Protein AF-T0ZV32-F1 (afdb_monomer)

Sequence (213 aa):
QGRLEVRAAPLEADVWLAERVWKKALAVVATSATLRTLGSFSTFMRRSGMDRAEGARAMALTSPFDLGRMAKLDVPRMGCSPKDEERYVAAALAQLDSVVDRAEGTLVLCASRALMEALVERLPVELKAIMRCQGDKPVAALLEDHSAAIEAGKGSLLFGLATMAEGVDLPGALCRHVVVVKLPFASPDDPLSRARQAWMERSGRSVFAEVML

Mean predicted aligned error: 7.32 Å

InterPro domains:
  IPR006555 ATP-dependent helicase, C-terminal [PF13307] (103-211)
  IPR006555 ATP-dependent helicase, C-terminal [SM00491] (113-212)
  IPR027417 P-loop containing nucleoside triphosphate hydrolase [G3DSA:3.40.50.300] (81-213)
  IPR027417 P-loop containing nucleoside triphosphate hydrolase [SSF52540] (18-184)
  IPR045028 Helicase superfamily 1/2, DinG/Rad3-like [PTHR11472] (9-201)

Organism: NCBI:txid410659

Radius of gyration: 21.21 Å; Cα contacts (8 Å, |Δi|>4): 223; chains: 1; bounding box: 53×54×57 Å

pLDDT: mean 88.74, std 9.52, range [49.03, 98.06]

Secondary structure (DSSP, 8-state):
-PPP------S--HHHHIIIIITTSS------TT--BTTBSHHHHHHHTGGGSTT----PPPPSS-HHHH--------SS-TTSHHHHHHHHHHHHHHH--TTSEEEEEESSHHHHHHHHHT--HHHHTTEEEBTTB-HHHHHHHHHHHHHTT--EEEEEEGGGGGS----GGG-SEEEESS--PPPTT-HHHHHHHHHHHHTT--HIIIII-

Foldseek 3Di:
DDDDDDDDDDLACQVVLVVPPQAPDPDDDDDDPPCDDPNDNVLVCRRNVVVVHPPRDDDDDDDPDPCVVQHDDDDDDLVDDVVVLVSLLVSLLVVCVVPDDQQFAEEEAELDPVSLVSNLVPHDPSLVVQEDEPPPDPPVVSLVSLVVQNVVRGYHYYYDYPVSVVPDDQPDRNHPYYHHSDDNADDCPPPSLVVSLVVCVVVVHDSCVNRVD

Structure (mmCIF, N/CA/C/O backbone):
data_AF-T0ZV32-F1
#
_entry.id   AF-T0ZV32-F1
#
loop_
_atom_site.group_PDB
_atom_site.id
_atom_site.type_symbol
_atom_site.label_atom_id
_atom_site.label_alt_id
_atom_site.label_comp_id
_atom_site.label_asym_id
_atom_site.label_entity_id
_atom_site.label_seq_id
_atom_site.pdbx_PDB_ins_code
_atom_site.Cartn_x
_atom_site.Cartn_y
_atom_site.Cartn_z
_atom_site.occupancy
_atom_site.B_iso_or_equiv
_atom_site.auth_seq_id
_atom_site.auth_comp_id
_atom_site.auth_asym_id
_atom_site.auth_atom_id
_atom_site.pdbx_PDB_model_num
ATOM 1 N N . GLN A 1 1 ? 13.468 34.844 13.544 1.00 52.25 1 GLN A N 1
ATOM 2 C CA . GLN A 1 1 ? 12.553 34.544 14.667 1.00 52.25 1 GLN A CA 1
ATOM 3 C C . GLN A 1 1 ? 12.084 33.104 14.510 1.00 52.25 1 GLN A C 1
ATOM 5 O O . GLN A 1 1 ? 11.505 32.791 13.478 1.00 52.25 1 GLN A O 1
ATOM 10 N N . GLY A 1 2 ? 12.414 32.213 15.450 1.00 70.19 2 GLY A N 1
ATOM 11 C CA . GLY A 1 2 ? 11.975 30.813 15.403 1.00 70.19 2 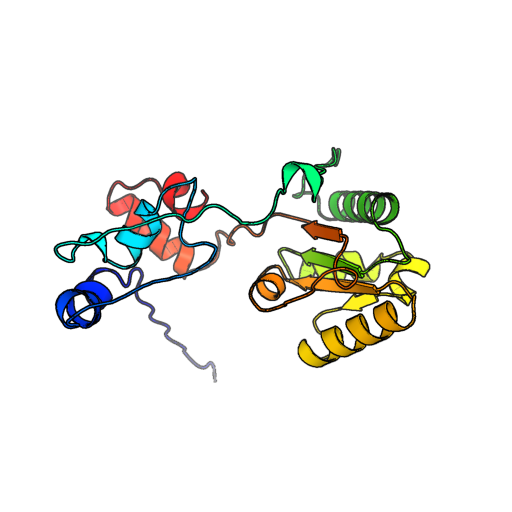GLY A CA 1
ATOM 12 C C . GLY A 1 2 ? 10.519 30.701 15.847 1.00 70.19 2 GLY A C 1
ATOM 13 O O . GLY A 1 2 ? 10.167 31.191 16.917 1.00 70.19 2 GLY A O 1
ATOM 14 N N . ARG A 1 3 ? 9.664 30.108 15.013 1.00 72.50 3 ARG A N 1
ATOM 15 C CA . ARG A 1 3 ? 8.253 29.867 15.332 1.00 72.50 3 ARG A CA 1
ATOM 16 C C . ARG A 1 3 ? 8.164 28.641 16.242 1.00 72.50 3 ARG A C 1
ATOM 18 O O . ARG A 1 3 ? 8.579 27.560 15.841 1.00 72.50 3 ARG A O 1
ATOM 25 N N . LEU A 1 4 ? 7.641 28.816 17.456 1.00 81.69 4 LEU A N 1
ATOM 26 C CA . LEU A 1 4 ? 7.330 27.702 18.350 1.00 81.69 4 LEU A CA 1
ATOM 27 C C . LEU A 1 4 ? 6.020 27.054 17.880 1.00 81.69 4 LEU A C 1
ATOM 29 O O . LEU A 1 4 ? 5.022 27.750 17.692 1.00 81.69 4 LEU A O 1
ATOM 33 N N . GLU A 1 5 ? 6.022 25.740 17.678 1.00 84.00 5 GLU A N 1
ATOM 34 C CA . GLU A 1 5 ? 4.837 24.975 17.287 1.00 84.00 5 GLU A CA 1
ATOM 35 C C . GLU A 1 5 ? 4.556 23.896 18.338 1.00 84.00 5 GLU A C 1
ATOM 37 O O . GLU A 1 5 ? 5.453 23.151 18.730 1.00 84.00 5 GLU A O 1
ATOM 42 N N . VAL A 1 6 ? 3.306 23.819 18.800 1.00 86.94 6 VAL A N 1
ATOM 43 C CA . VAL A 1 6 ? 2.829 22.786 19.728 1.00 86.94 6 VAL A CA 1
ATOM 44 C C . VAL A 1 6 ? 1.804 21.933 18.992 1.00 86.94 6 VAL A C 1
ATOM 46 O O . VAL A 1 6 ? 0.871 22.465 18.391 1.00 86.94 6 VAL A O 1
ATOM 49 N N . ARG A 1 7 ? 1.967 20.609 19.048 1.00 81.88 7 ARG A N 1
ATOM 50 C CA . ARG A 1 7 ? 1.040 19.639 18.453 1.00 81.88 7 ARG A CA 1
ATOM 51 C C . ARG A 1 7 ? 0.464 18.748 19.545 1.00 81.88 7 ARG A C 1
ATOM 53 O O . ARG A 1 7 ? 1.209 18.231 20.372 1.00 81.88 7 ARG A O 1
ATOM 60 N N . ALA A 1 8 ? -0.849 18.556 19.524 1.00 84.06 8 ALA A N 1
ATOM 61 C CA . ALA A 1 8 ? -1.559 17.639 20.407 1.00 84.06 8 ALA A CA 1
ATOM 62 C C . ALA A 1 8 ? -2.445 16.721 19.561 1.00 84.06 8 ALA A C 1
ATOM 64 O O . ALA A 1 8 ? -3.134 17.189 18.656 1.00 84.06 8 ALA A O 1
ATOM 65 N N . ALA A 1 9 ? -2.424 15.423 19.856 1.00 80.62 9 ALA A N 1
ATOM 66 C CA . ALA A 1 9 ? -3.265 14.429 19.201 1.00 80.62 9 ALA A CA 1
ATOM 67 C C . ALA A 1 9 ? -3.737 13.393 20.235 1.00 80.62 9 ALA A C 1
ATOM 69 O O . ALA A 1 9 ? -2.942 12.990 21.089 1.00 80.62 9 ALA A O 1
ATOM 70 N N . PRO A 1 10 ? -5.010 12.961 20.191 1.00 77.81 10 PRO A N 1
ATOM 71 C CA . PRO A 1 10 ? -5.494 11.886 21.049 1.00 77.81 10 PRO A CA 1
ATOM 72 C C . PRO A 1 10 ? -4.812 10.559 20.681 1.00 77.81 10 PRO A C 1
ATOM 74 O O . PRO A 1 10 ? -4.646 10.245 19.503 1.00 77.81 10 PRO A O 1
ATOM 77 N N . LEU A 1 11 ? -4.423 9.768 21.687 1.00 79.44 11 LEU A N 1
ATOM 78 C CA . LEU A 1 11 ? -3.784 8.458 21.471 1.00 79.44 11 LEU A CA 1
ATOM 79 C C . LEU A 1 11 ? -4.790 7.375 21.048 1.00 79.44 11 LEU A C 1
ATOM 81 O O . LEU A 1 11 ? -4.461 6.494 20.251 1.00 79.44 11 LEU A O 1
ATOM 85 N N . GLU A 1 12 ? -6.016 7.464 21.563 1.00 81.25 12 GLU A N 1
ATOM 86 C CA . GLU A 1 12 ? -7.148 6.601 21.227 1.00 81.25 12 GLU A CA 1
ATOM 87 C C . GLU A 1 12 ? -8.418 7.453 21.089 1.00 81.25 12 GLU A C 1
ATOM 89 O O . GLU A 1 12 ? -8.549 8.503 21.723 1.00 81.25 12 GLU A O 1
ATOM 94 N N . ALA A 1 13 ? -9.349 6.997 20.251 1.00 86.19 13 ALA A N 1
ATOM 95 C CA . ALA A 1 13 ? -10.646 7.641 20.025 1.00 86.19 13 ALA A CA 1
ATOM 96 C C . ALA A 1 13 ? -11.824 6.796 20.546 1.00 86.19 13 ALA A C 1
ATOM 98 O O . ALA A 1 13 ? -12.980 7.171 20.362 1.00 86.19 13 ALA A O 1
ATOM 99 N N . ASP A 1 14 ? -11.534 5.669 21.195 1.00 89.50 14 ASP A N 1
ATOM 100 C CA . ASP A 1 14 ? -12.486 4.640 21.608 1.00 89.50 14 ASP A CA 1
ATOM 101 C C . ASP A 1 14 ? -13.610 5.189 22.500 1.00 89.50 14 ASP A C 1
ATOM 103 O O . ASP A 1 14 ? -14.789 5.031 22.187 1.00 89.50 14 ASP A O 1
ATOM 107 N N . VAL A 1 15 ? -13.265 5.897 23.579 1.00 91.06 15 VAL A N 1
ATOM 108 C CA . VAL A 1 15 ? -14.250 6.476 24.507 1.00 91.06 15 VAL A CA 1
ATOM 109 C C . VAL A 1 15 ? -15.097 7.535 23.808 1.00 91.06 15 VAL A C 1
ATOM 111 O O . VAL A 1 15 ? -16.313 7.584 23.982 1.00 91.06 15 VAL A O 1
ATOM 114 N N . TRP A 1 16 ? -14.462 8.382 22.996 1.00 92.62 16 TRP A N 1
ATOM 115 C CA . TRP A 1 16 ? -15.160 9.459 22.305 1.00 92.62 16 TRP A CA 1
ATOM 116 C C . TRP A 1 16 ? -16.174 8.907 21.300 1.00 92.62 16 TRP A C 1
ATOM 118 O O . TRP A 1 16 ? -17.334 9.315 21.316 1.00 92.62 16 TRP A O 1
ATOM 128 N N . LEU A 1 17 ? -15.763 7.944 20.472 1.00 93.88 17 LEU A N 1
ATOM 129 C CA . LEU A 1 17 ? -16.628 7.296 19.488 1.00 93.88 17 LEU A CA 1
ATOM 130 C C . LEU A 1 17 ? -17.764 6.518 20.164 1.00 93.88 17 LEU A C 1
ATOM 132 O O . LEU A 1 17 ? -18.909 6.618 19.725 1.00 93.88 17 LEU A O 1
ATOM 136 N N . ALA A 1 18 ? -17.491 5.828 21.274 1.00 93.88 18 ALA A N 1
ATOM 137 C CA . ALA A 1 18 ? -18.524 5.162 22.063 1.00 93.88 18 ALA A CA 1
ATOM 138 C C . ALA A 1 18 ? -19.611 6.124 22.549 1.00 93.88 18 ALA A C 1
ATOM 140 O O . ALA A 1 18 ? -20.793 5.895 22.293 1.00 93.88 18 ALA A O 1
ATOM 141 N N . GLU A 1 19 ? -19.226 7.220 23.201 1.00 93.88 19 GLU A N 1
ATOM 142 C CA . GLU A 1 19 ? -20.182 8.148 23.816 1.00 93.88 19 GLU A CA 1
ATOM 143 C C . GLU A 1 19 ? -20.888 9.066 22.813 1.00 93.88 19 GLU A C 1
ATOM 145 O O . GLU A 1 19 ? -21.999 9.535 23.074 1.00 93.88 19 GLU A O 1
ATOM 150 N N . ARG A 1 20 ? -20.246 9.370 21.679 1.00 93.38 20 ARG A N 1
ATOM 151 C CA . ARG A 1 20 ? -20.752 10.351 20.706 1.00 93.38 20 ARG A CA 1
ATOM 152 C C . ARG A 1 20 ? -21.393 9.724 19.479 1.00 93.38 20 ARG A C 1
ATOM 154 O O . ARG A 1 20 ? -22.262 10.361 18.894 1.00 93.38 20 ARG A O 1
ATOM 161 N N . VAL A 1 21 ? -20.984 8.515 19.098 1.00 93.62 21 VAL A N 1
ATOM 162 C CA . VAL A 1 21 ? -21.450 7.846 17.878 1.00 93.62 21 VAL A CA 1
ATOM 163 C C . VAL A 1 21 ? -22.240 6.596 18.240 1.00 93.62 21 VAL A C 1
ATOM 165 O O . VAL A 1 21 ? -23.458 6.579 18.063 1.00 93.62 21 VAL A O 1
ATOM 168 N N . TRP A 1 22 ? -21.584 5.576 18.801 1.00 94.00 22 TRP A N 1
ATOM 169 C CA . TRP A 1 22 ? -22.186 4.245 18.935 1.00 94.00 22 TRP A CA 1
ATOM 170 C C . TRP A 1 22 ? -23.393 4.222 19.876 1.00 94.00 22 TRP A C 1
ATOM 172 O O . TRP A 1 22 ? -24.401 3.612 19.544 1.00 94.00 22 TRP A O 1
ATOM 182 N N . LYS A 1 23 ? -23.326 4.918 21.020 1.00 92.19 23 LYS A N 1
ATOM 183 C CA . LYS A 1 23 ? -24.421 4.964 22.010 1.00 92.19 23 LYS A CA 1
ATOM 184 C C . LYS A 1 23 ? -25.522 5.980 21.694 1.00 92.19 23 LYS A C 1
ATOM 186 O O . LYS A 1 23 ? -26.554 5.987 22.359 1.00 92.19 23 LYS A O 1
ATOM 191 N N . LYS A 1 24 ? -25.285 6.901 20.755 1.00 93.25 24 LYS A N 1
ATOM 192 C CA . LYS A 1 24 ? -26.217 8.003 20.441 1.00 93.25 24 LYS A CA 1
ATOM 193 C C . LYS A 1 24 ? -27.053 7.734 19.203 1.00 93.25 24 LYS A C 1
ATOM 195 O O . LYS A 1 24 ? -28.167 8.240 19.108 1.00 93.25 24 LYS A O 1
ATOM 200 N N . ALA A 1 25 ? -26.513 6.980 18.257 1.00 91.00 25 ALA A N 1
ATOM 201 C CA . ALA A 1 25 ? -27.237 6.598 17.064 1.00 91.00 25 ALA A CA 1
ATOM 202 C C . ALA A 1 25 ? -28.256 5.491 17.370 1.00 91.00 25 ALA A C 1
ATOM 204 O O . ALA A 1 25 ? -28.001 4.606 18.180 1.00 91.00 25 ALA A O 1
ATOM 205 N N . LEU A 1 26 ? -29.392 5.521 16.670 1.00 90.88 26 LEU A N 1
ATOM 206 C CA . LEU A 1 26 ? -30.391 4.451 16.731 1.00 90.88 26 LEU A CA 1
ATOM 207 C C . LEU A 1 26 ? -29.829 3.121 16.195 1.00 90.88 26 LEU A C 1
ATOM 209 O O . LEU A 1 26 ? -30.100 2.061 16.748 1.00 90.88 26 LEU A O 1
ATOM 213 N N . ALA A 1 27 ? -29.055 3.188 15.110 1.00 91.31 27 ALA A N 1
ATOM 214 C CA . ALA A 1 27 ? -28.335 2.066 14.521 1.00 91.31 27 ALA A CA 1
ATOM 215 C C . ALA A 1 27 ? -27.133 2.5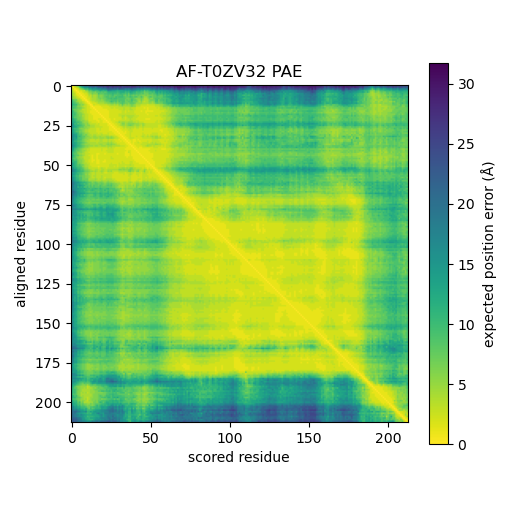89 13.721 1.00 91.31 27 ALA A C 1
ATOM 217 O O . ALA A 1 27 ? -27.228 3.641 13.084 1.00 91.31 27 ALA A O 1
ATOM 218 N N . VAL A 1 28 ? -26.018 1.851 13.726 1.00 92.81 28 VAL A N 1
ATOM 219 C CA . VAL A 1 28 ? -24.829 2.172 12.921 1.00 92.81 28 VAL A CA 1
ATOM 220 C C . VAL A 1 28 ? -24.298 0.918 12.247 1.00 92.81 28 VAL A C 1
ATOM 222 O O . VAL A 1 28 ? -24.187 -0.133 12.874 1.00 92.81 28 VAL A O 1
ATOM 225 N N . VAL A 1 29 ? -23.931 1.046 10.973 1.00 93.38 29 VAL A N 1
ATOM 226 C CA . VAL A 1 29 ? -23.237 0.004 10.214 1.00 93.38 29 VAL A CA 1
ATOM 227 C C . VAL A 1 29 ? -21.860 0.533 9.833 1.00 93.38 29 VAL A C 1
ATOM 229 O O . VAL A 1 29 ? -21.752 1.507 9.092 1.00 93.38 29 VAL A O 1
ATOM 232 N N . ALA A 1 30 ? -20.809 -0.111 10.338 1.00 93.31 30 ALA A N 1
ATOM 233 C CA . ALA A 1 30 ? -19.441 0.115 9.889 1.00 93.31 30 ALA A CA 1
ATOM 234 C C . ALA A 1 30 ? -19.054 -0.996 8.909 1.00 93.31 30 ALA A C 1
ATOM 236 O O . ALA A 1 30 ? -19.104 -2.175 9.256 1.00 93.31 30 ALA A O 1
ATOM 237 N N . THR A 1 31 ? -18.674 -0.623 7.689 1.00 93.88 31 THR A N 1
ATOM 238 C CA . THR A 1 31 ? -18.279 -1.566 6.638 1.00 93.88 31 THR A CA 1
ATOM 239 C C . THR A 1 31 ? -16.965 -1.129 6.002 1.00 93.88 31 THR A C 1
ATOM 241 O O . THR A 1 31 ? -16.727 0.060 5.804 1.00 93.88 31 THR A O 1
ATOM 244 N N . SER A 1 32 ? -16.086 -2.090 5.734 1.00 92.44 32 SER A N 1
ATOM 245 C CA . SER A 1 32 ? -14.847 -1.913 4.976 1.00 92.44 32 SER A CA 1
ATOM 246 C C . SER A 1 32 ? -14.304 -3.289 4.581 1.00 92.44 32 SER A C 1
ATOM 248 O O . SER A 1 32 ? -14.597 -4.295 5.235 1.00 92.44 32 SER A O 1
ATOM 250 N N . ALA A 1 33 ? -13.502 -3.331 3.517 1.00 86.88 33 ALA A N 1
ATOM 251 C CA . ALA A 1 33 ? -12.839 -4.544 3.047 1.00 86.88 33 ALA A CA 1
ATOM 252 C C . ALA A 1 33 ? -11.784 -5.087 4.037 1.00 86.88 33 ALA A C 1
ATOM 254 O O . ALA A 1 33 ? -11.450 -6.269 3.981 1.00 86.88 33 ALA A O 1
ATOM 255 N N . THR A 1 34 ? -11.268 -4.258 4.957 1.00 85.75 34 THR A N 1
ATOM 256 C CA . THR A 1 34 ? -10.071 -4.563 5.771 1.00 85.75 34 THR A CA 1
ATOM 257 C C . THR A 1 34 ? -10.239 -4.284 7.273 1.00 85.75 34 THR A C 1
ATOM 259 O O . THR A 1 34 ? -9.280 -3.974 7.972 1.00 85.75 34 THR A O 1
ATOM 262 N N . LEU A 1 35 ? -11.449 -4.437 7.827 1.00 91.25 35 LEU A N 1
ATOM 263 C CA . LEU A 1 35 ? -11.695 -4.223 9.270 1.00 91.25 35 LEU A CA 1
ATOM 264 C C . LEU A 1 35 ? -11.048 -5.267 10.200 1.00 91.25 35 LEU A C 1
ATOM 266 O O . LEU A 1 35 ? -10.979 -5.051 11.411 1.00 91.25 35 LEU A O 1
ATOM 270 N N . ARG A 1 36 ? -10.631 -6.422 9.669 1.00 91.56 36 ARG A N 1
ATOM 271 C CA . ARG A 1 36 ? -10.049 -7.514 10.459 1.00 91.56 36 ARG A CA 1
ATOM 272 C C . ARG A 1 36 ? -8.532 -7.394 10.505 1.00 91.56 36 ARG A C 1
ATOM 274 O O . ARG A 1 36 ? -7.891 -7.275 9.468 1.00 91.56 36 ARG A O 1
ATOM 281 N N . THR A 1 37 ? -7.970 -7.578 11.691 1.00 86.88 37 THR A N 1
ATOM 282 C CA . THR A 1 37 ? -6.532 -7.785 11.902 1.00 86.88 37 THR A CA 1
ATOM 283 C C . THR A 1 37 ? -6.329 -9.232 12.326 1.00 86.88 37 THR A C 1
ATOM 285 O O . THR A 1 37 ? -7.034 -9.706 13.219 1.00 86.88 37 THR A O 1
ATOM 288 N N . LEU A 1 38 ? -5.433 -9.964 11.656 1.00 85.88 38 LEU A N 1
ATOM 289 C CA . LEU A 1 38 ? -5.174 -11.389 11.926 1.00 85.88 38 LEU A CA 1
ATOM 290 C C . LEU A 1 38 ? -6.454 -12.243 12.040 1.00 85.88 38 LEU A C 1
ATOM 292 O O . LEU A 1 38 ? -6.595 -13.105 12.904 1.00 85.88 38 LEU A O 1
ATOM 296 N N . GLY A 1 39 ? -7.436 -11.970 11.179 1.00 86.88 39 GLY A N 1
ATOM 297 C CA . GLY A 1 39 ? -8.698 -12.705 11.153 1.00 86.88 39 GLY A CA 1
ATOM 298 C C . GLY A 1 39 ? -9.711 -12.324 12.243 1.00 86.88 39 GLY A C 1
ATOM 299 O O . GLY A 1 39 ? -10.795 -12.906 12.265 1.00 86.88 39 GLY A O 1
ATOM 300 N N . SER A 1 40 ? -9.447 -11.319 13.076 1.00 91.88 40 SER A N 1
ATOM 301 C CA . SER A 1 40 ? -10.351 -10.879 14.145 1.00 91.88 40 SER A CA 1
ATOM 302 C C . SER A 1 40 ? -10.77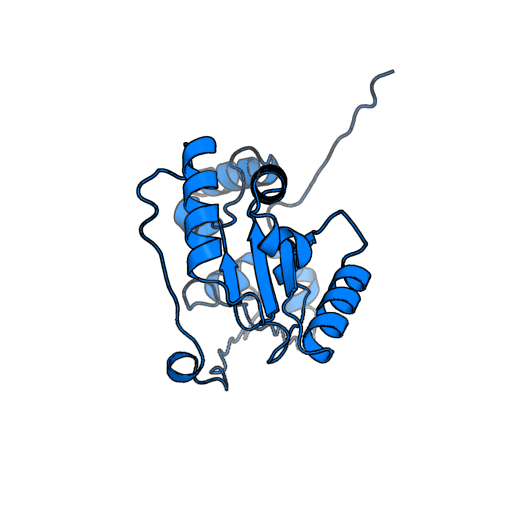9 -9.417 13.995 1.00 91.88 40 SER A C 1
ATOM 304 O O . SER A 1 40 ? -10.007 -8.574 13.547 1.00 91.88 40 SER A O 1
ATOM 306 N N . PHE A 1 41 ? -12.006 -9.097 14.420 1.00 93.56 41 PHE A N 1
ATOM 307 C CA . PHE A 1 41 ? -12.493 -7.714 14.545 1.00 93.56 41 PHE A CA 1
ATOM 308 C C . PHE A 1 41 ? -12.082 -7.047 15.868 1.00 93.56 41 PHE A C 1
ATOM 310 O O . PHE A 1 41 ? -12.348 -5.861 16.055 1.00 93.56 41 PHE A O 1
ATOM 317 N N . SER A 1 42 ? -11.442 -7.776 16.792 1.00 91.06 42 SER A N 1
ATOM 318 C CA . SER A 1 42 ? -11.153 -7.298 18.153 1.00 91.06 42 SER A CA 1
ATOM 319 C C . SER A 1 42 ? -10.355 -5.993 18.179 1.00 91.06 42 SER A C 1
ATOM 321 O O . SER A 1 42 ? -10.658 -5.105 18.972 1.00 91.06 42 SER A O 1
ATOM 323 N N . THR A 1 43 ? -9.363 -5.842 17.297 1.00 88.88 43 THR A N 1
ATOM 324 C CA . THR A 1 43 ? -8.566 -4.612 17.196 1.00 88.88 43 THR A CA 1
ATOM 325 C C . THR A 1 43 ? -9.414 -3.421 16.766 1.00 88.88 43 THR A C 1
ATOM 327 O O . THR A 1 43 ? -9.364 -2.381 17.422 1.00 88.88 43 THR A O 1
ATOM 330 N N . PHE A 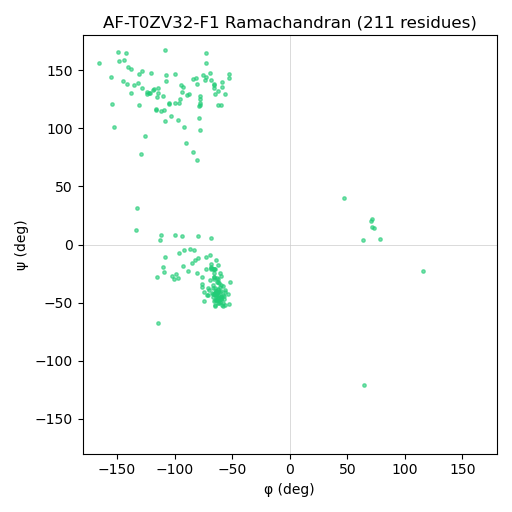1 44 ? -10.229 -3.570 15.720 1.00 91.94 44 PHE A N 1
ATOM 331 C CA . PHE A 1 44 ? -11.127 -2.508 15.273 1.00 91.94 44 PHE A CA 1
ATOM 332 C C . PHE A 1 44 ? -12.165 -2.161 16.343 1.00 91.94 44 PHE A C 1
ATOM 334 O O . PHE A 1 44 ? -12.329 -0.987 16.669 1.00 91.94 44 PHE A O 1
ATOM 341 N N . MET A 1 45 ? -12.831 -3.160 16.931 1.00 92.81 45 MET A N 1
ATOM 342 C CA . MET A 1 45 ? -13.856 -2.928 17.952 1.00 92.81 45 MET A CA 1
ATOM 343 C C . MET A 1 45 ? -13.295 -2.184 19.163 1.00 92.81 45 MET A C 1
ATOM 345 O O . MET A 1 45 ? -13.869 -1.176 19.560 1.00 92.81 45 MET A O 1
ATOM 349 N N . ARG A 1 46 ? -12.133 -2.613 19.672 1.00 90.88 46 ARG A N 1
ATOM 350 C CA . ARG A 1 46 ? -11.456 -1.974 20.807 1.00 90.88 46 ARG A CA 1
ATOM 351 C C . ARG A 1 46 ? -11.046 -0.539 20.493 1.00 90.88 46 ARG A C 1
ATOM 353 O O . ARG A 1 46 ? -11.330 0.368 21.264 1.00 90.88 46 ARG A O 1
ATOM 360 N N . ARG A 1 47 ? -10.372 -0.316 19.358 1.00 88.38 47 ARG A N 1
ATOM 361 C CA . ARG A 1 47 ? -9.852 1.013 18.978 1.00 88.38 47 ARG A CA 1
ATOM 362 C C . ARG A 1 47 ? -10.956 2.002 18.618 1.00 88.38 47 ARG A C 1
ATOM 364 O O . ARG A 1 47 ? -10.786 3.202 18.810 1.00 88.38 47 ARG A O 1
ATOM 371 N N . SER A 1 48 ? -12.070 1.504 18.090 1.00 92.19 48 SER A N 1
ATOM 372 C CA . SER A 1 48 ? -13.251 2.318 17.810 1.00 92.19 48 SER A CA 1
ATOM 373 C C . SER A 1 48 ? -14.157 2.482 19.028 1.00 92.19 48 SER A C 1
ATOM 375 O O . SER A 1 48 ? -15.006 3.361 19.008 1.00 92.19 48 SER A O 1
ATOM 377 N N . GLY A 1 49 ? -14.006 1.674 20.082 1.00 93.06 49 GLY A N 1
ATOM 378 C CA . GLY A 1 49 ? -14.919 1.644 21.228 1.00 93.06 49 GLY A CA 1
ATOM 379 C C . GLY A 1 49 ? -16.281 1.019 20.918 1.00 93.06 49 GLY A C 1
ATOM 380 O O . GLY A 1 49 ? -17.228 1.205 21.680 1.00 93.06 49 GLY A O 1
ATOM 381 N N . MET A 1 50 ? -16.409 0.306 19.797 1.00 93.06 50 MET A N 1
ATOM 382 C CA . MET A 1 50 ? -17.642 -0.385 19.411 1.00 93.06 50 MET A CA 1
ATOM 383 C C . MET A 1 50 ? -17.983 -1.527 20.376 1.00 93.06 50 MET A C 1
ATOM 385 O O . MET A 1 50 ? -19.155 -1.801 20.606 1.00 93.06 50 MET A O 1
ATOM 389 N N . ASP A 1 51 ? -16.976 -2.144 20.996 1.00 92.50 51 ASP A N 1
ATOM 390 C CA . ASP A 1 51 ? -17.141 -3.144 22.060 1.00 92.50 51 ASP A CA 1
ATOM 391 C C . ASP A 1 51 ? -17.789 -2.586 23.343 1.00 92.50 51 ASP A C 1
ATOM 393 O O . ASP A 1 51 ? -18.234 -3.352 24.194 1.00 92.50 51 ASP A O 1
ATOM 397 N N . ARG A 1 52 ? -17.886 -1.257 23.474 1.00 91.44 52 ARG A N 1
ATOM 398 C CA . ARG A 1 52 ? -18.563 -0.562 24.583 1.00 91.44 52 ARG A CA 1
ATOM 399 C C . ARG A 1 52 ? -20.034 -0.252 24.294 1.00 91.44 52 ARG A C 1
ATOM 401 O O . ARG A 1 52 ? -20.704 0.324 25.155 1.00 91.44 52 ARG A O 1
ATOM 408 N N . ALA A 1 53 ? -20.514 -0.543 23.086 1.00 89.31 53 ALA A N 1
ATOM 409 C CA . ALA A 1 53 ? -21.903 -0.352 22.692 1.00 89.31 53 ALA A CA 1
ATOM 410 C C . ALA A 1 53 ? -22.695 -1.650 22.880 1.00 89.31 53 ALA A C 1
ATOM 412 O O . ALA A 1 53 ? -22.232 -2.738 22.532 1.00 89.31 53 ALA A O 1
ATOM 413 N N . GLU A 1 54 ? -23.906 -1.542 23.421 1.00 88.56 54 GLU A N 1
ATOM 414 C CA . GLU A 1 54 ? -24.771 -2.705 23.607 1.00 88.56 54 GLU A CA 1
ATOM 415 C C . GLU A 1 54 ? -25.190 -3.299 22.258 1.00 88.56 54 GLU A C 1
ATOM 417 O O . GLU A 1 54 ? -25.529 -2.587 21.315 1.00 88.56 54 GLU A O 1
ATOM 422 N N . GLY A 1 55 ? -25.166 -4.630 22.164 1.00 88.50 55 GLY A N 1
ATOM 423 C CA . GLY A 1 55 ? -25.614 -5.342 20.968 1.00 88.50 55 GLY A CA 1
ATOM 424 C C . GLY A 1 55 ? -24.668 -5.260 19.765 1.00 88.50 55 GLY A C 1
ATOM 425 O O . GLY A 1 55 ? -25.087 -5.626 1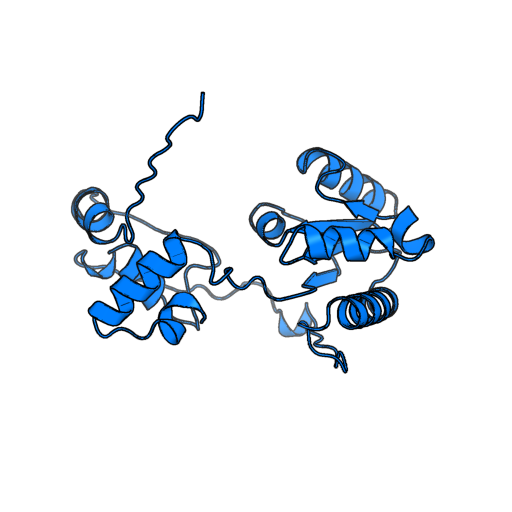8.666 1.00 88.50 55 GLY A O 1
ATOM 426 N N . ALA A 1 56 ? -23.414 -4.827 19.945 1.00 91.75 56 ALA A N 1
ATOM 427 C CA . ALA A 1 56 ? -22.415 -4.820 18.880 1.00 91.75 56 ALA A CA 1
ATOM 428 C C . ALA A 1 56 ? -22.226 -6.222 18.270 1.00 91.75 56 ALA A C 1
ATOM 430 O O . ALA A 1 56 ? -22.019 -7.216 18.969 1.00 91.75 56 ALA A O 1
ATOM 431 N N . ARG A 1 57 ? -22.291 -6.302 16.938 1.00 92.31 57 ARG A N 1
ATOM 432 C CA . ARG A 1 57 ? -22.086 -7.530 16.160 1.00 92.31 57 ARG A CA 1
ATOM 433 C C . ARG A 1 57 ? -21.100 -7.245 15.040 1.00 92.31 57 ARG A C 1
ATOM 435 O O . ARG A 1 57 ? -21.113 -6.159 14.469 1.00 92.31 57 ARG A O 1
ATOM 442 N N . ALA A 1 58 ? -20.291 -8.237 14.691 1.00 94.00 58 ALA A N 1
ATOM 443 C CA . ALA A 1 58 ? -19.482 -8.197 13.482 1.00 94.00 58 ALA A CA 1
ATOM 444 C C . ALA A 1 58 ? -19.693 -9.450 12.650 1.00 94.00 58 ALA A C 1
ATOM 446 O O . ALA A 1 58 ? -19.936 -10.539 13.167 1.00 94.00 58 ALA A O 1
ATOM 447 N N . MET A 1 59 ? -19.565 -9.265 11.344 1.00 94.44 59 MET A N 1
ATOM 448 C CA . MET A 1 59 ? -19.692 -10.313 10.354 1.00 94.44 59 MET A CA 1
ATOM 449 C C . MET A 1 59 ? -18.591 -10.121 9.321 1.00 94.44 59 MET A C 1
ATOM 451 O O . MET A 1 59 ? -18.398 -9.022 8.807 1.00 94.44 59 MET A O 1
ATOM 455 N N . ALA A 1 60 ? -17.867 -11.197 9.027 1.00 93.81 60 ALA A N 1
ATOM 456 C CA . ALA A 1 60 ? -16.949 -11.245 7.902 1.00 93.81 60 ALA A CA 1
ATOM 457 C C . ALA A 1 60 ? -17.673 -11.896 6.725 1.00 93.81 60 ALA A C 1
ATOM 459 O O . ALA A 1 60 ? -18.126 -13.033 6.842 1.00 93.81 60 ALA A O 1
ATOM 460 N N . LEU A 1 61 ? -17.765 -11.188 5.605 1.00 91.44 61 LEU A N 1
ATOM 461 C CA . LEU A 1 61 ? -18.208 -11.782 4.351 1.00 91.44 61 LEU A CA 1
ATOM 462 C C . LEU A 1 61 ? -17.014 -12.451 3.666 1.00 91.44 61 LEU A C 1
ATOM 464 O O . LEU A 1 61 ? -15.888 -11.954 3.733 1.00 91.44 61 LEU A O 1
ATOM 468 N N . THR A 1 62 ? -17.250 -13.595 3.030 1.00 88.00 62 THR A N 1
ATOM 469 C CA . THR A 1 62 ? -16.246 -14.246 2.186 1.00 88.00 62 THR A CA 1
ATOM 470 C C . THR A 1 62 ? -15.991 -13.415 0.937 1.00 88.00 62 THR A C 1
ATOM 472 O O . THR A 1 62 ? -16.923 -12.859 0.355 1.00 88.00 62 THR A O 1
ATOM 475 N N . SER A 1 63 ? -14.727 -13.355 0.513 1.00 86.81 63 SER A N 1
ATOM 476 C CA . SER A 1 63 ? -14.369 -12.755 -0.772 1.00 86.81 63 SER A CA 1
ATOM 477 C C . SER A 1 63 ? -15.101 -13.487 -1.905 1.00 86.81 63 SER A C 1
ATOM 479 O O . SER A 1 63 ? -15.106 -14.720 -1.902 1.00 86.81 63 SER A O 1
ATOM 481 N N . PRO A 1 64 ? -15.685 -12.771 -2.882 1.00 87.81 64 PRO A N 1
ATOM 482 C CA . PRO A 1 64 ? -16.238 -13.397 -4.080 1.00 87.81 64 PRO A CA 1
ATOM 483 C C . PRO A 1 64 ? -15.141 -13.903 -5.036 1.00 87.81 64 PRO A C 1
ATOM 485 O O . PRO A 1 64 ? -15.446 -14.619 -5.986 1.00 87.81 64 PRO A O 1
ATOM 488 N N . PHE A 1 65 ? -13.875 -13.531 -4.806 1.00 87.38 65 PHE A N 1
ATOM 489 C CA . PHE A 1 65 ? -12.738 -13.891 -5.653 1.00 87.38 65 PHE A CA 1
ATOM 490 C C . PHE A 1 65 ? -12.031 -15.155 -5.162 1.00 87.38 65 PHE A C 1
ATOM 492 O O . PHE A 1 65 ? -11.642 -15.247 -3.994 1.00 87.38 65 PHE A O 1
ATOM 499 N N . ASP A 1 66 ? -11.780 -16.085 -6.082 1.00 88.94 66 ASP A N 1
ATOM 500 C CA . ASP A 1 66 ? -10.959 -17.271 -5.842 1.00 88.94 66 ASP A CA 1
ATOM 501 C C . ASP A 1 66 ? -9.474 -16.931 -6.020 1.00 88.94 66 ASP A C 1
ATOM 503 O O . ASP A 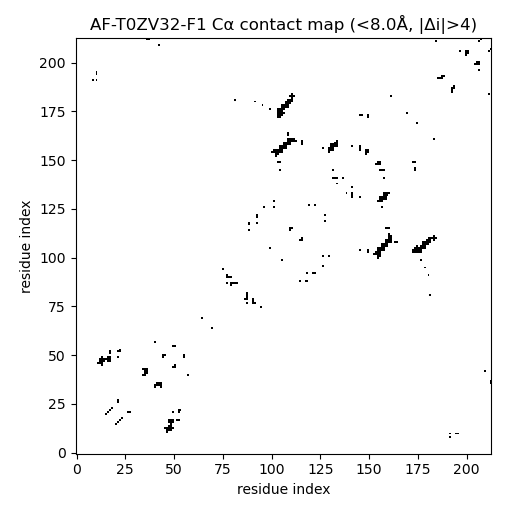1 66 ? -8.865 -17.187 -7.061 1.00 88.94 66 ASP A O 1
ATOM 507 N N . LEU A 1 67 ? -8.881 -16.322 -4.991 1.00 87.81 67 LEU A N 1
ATOM 508 C CA . LEU A 1 67 ? -7.477 -15.901 -5.020 1.00 87.81 67 LEU A CA 1
ATOM 509 C C . LEU A 1 67 ? -6.505 -17.068 -5.245 1.00 87.81 67 LEU A C 1
ATOM 511 O O . LEU A 1 67 ? -5.443 -16.847 -5.815 1.00 87.81 67 LEU A O 1
ATOM 515 N N . GLY A 1 68 ? -6.871 -18.297 -4.861 1.00 89.12 68 GLY A N 1
ATOM 516 C CA . GLY A 1 68 ? -6.040 -19.481 -5.092 1.00 89.12 68 GLY A CA 1
ATOM 517 C C . GLY A 1 68 ? -5.884 -19.819 -6.576 1.00 89.12 68 GLY A C 1
ATOM 518 O O . GLY A 1 68 ? -4.859 -20.363 -6.979 1.00 89.12 68 GLY A O 1
ATOM 519 N N . ARG A 1 69 ? -6.878 -19.463 -7.399 1.00 90.75 69 ARG A N 1
ATOM 520 C CA . ARG A 1 69 ? -6.822 -19.590 -8.863 1.00 90.75 69 ARG A CA 1
ATOM 521 C C . ARG A 1 69 ? -6.426 -18.294 -9.565 1.00 90.75 69 ARG A C 1
ATOM 523 O O . ARG A 1 69 ? -5.886 -18.353 -10.665 1.00 90.75 69 ARG A O 1
ATOM 530 N N . MET A 1 70 ? -6.742 -17.143 -8.972 1.00 89.62 70 MET A N 1
ATOM 531 C CA . MET A 1 70 ? -6.604 -15.829 -9.609 1.00 89.62 70 MET A CA 1
ATOM 532 C C . MET A 1 70 ? -5.263 -15.142 -9.339 1.00 89.62 70 MET A C 1
ATOM 534 O O . MET A 1 70 ? -4.916 -14.223 -10.075 1.00 89.62 70 MET A O 1
ATOM 538 N N . ALA A 1 71 ? -4.518 -15.547 -8.306 1.00 92.81 71 ALA A N 1
ATOM 539 C CA . ALA A 1 71 ? -3.288 -14.874 -7.906 1.00 92.81 71 ALA A CA 1
ATOM 540 C C . ALA A 1 71 ? -2.187 -15.853 -7.479 1.00 92.81 71 ALA A C 1
ATOM 542 O O . ALA A 1 71 ? -2.440 -16.942 -6.965 1.00 92.81 71 ALA A O 1
ATOM 543 N N . LYS A 1 72 ? -0.937 -15.416 -7.645 1.00 93.25 72 LYS A N 1
ATOM 544 C CA . LYS A 1 72 ? 0.256 -16.076 -7.113 1.00 93.25 72 LYS A CA 1
ATOM 545 C C . LYS A 1 72 ? 1.002 -15.083 -6.231 1.00 93.25 72 LYS A C 1
ATOM 547 O O . LYS A 1 72 ? 1.269 -13.964 -6.656 1.00 93.25 72 LYS A O 1
ATOM 552 N N . LEU A 1 73 ? 1.358 -15.509 -5.022 1.00 94.81 73 LEU A N 1
ATOM 553 C CA . LEU A 1 73 ? 2.277 -14.777 -4.156 1.00 94.81 73 LEU A CA 1
ATOM 554 C C . LEU A 1 73 ? 3.682 -15.345 -4.344 1.00 94.81 73 LEU A C 1
ATOM 556 O O . LEU A 1 73 ? 3.886 -16.547 -4.173 1.00 94.81 73 LEU A O 1
ATOM 560 N N . ASP A 1 74 ? 4.633 -14.477 -4.671 1.00 93.19 74 ASP A N 1
ATOM 561 C CA . ASP A 1 74 ? 6.049 -14.816 -4.712 1.00 93.19 74 ASP A CA 1
ATOM 562 C C . ASP A 1 74 ? 6.820 -13.976 -3.691 1.00 93.19 74 ASP A C 1
ATOM 564 O O . ASP A 1 74 ? 6.603 -12.771 -3.568 1.00 93.19 74 ASP A O 1
ATOM 568 N N . VAL A 1 75 ? 7.693 -14.632 -2.925 1.00 94.31 75 VAL A N 1
ATOM 569 C CA . VAL A 1 75 ? 8.530 -13.991 -1.903 1.00 94.31 75 VAL A CA 1
ATOM 570 C C . VAL A 1 75 ? 9.980 -14.367 -2.198 1.00 94.31 75 VAL A C 1
ATOM 572 O O . VAL A 1 75 ? 10.441 -15.431 -1.765 1.00 94.31 75 VAL A O 1
ATOM 575 N N . PRO A 1 76 ? 10.709 -13.527 -2.952 1.00 91.50 76 PRO A N 1
ATOM 576 C CA . PRO A 1 76 ? 12.041 -13.874 -3.410 1.00 91.50 76 PRO A CA 1
ATOM 577 C C . PRO A 1 76 ? 13.045 -13.917 -2.257 1.00 91.50 76 PRO A C 1
ATOM 579 O O . PRO A 1 76 ? 12.988 -13.150 -1.289 1.00 91.50 76 PRO A O 1
ATOM 582 N N . ARG A 1 77 ? 14.032 -14.810 -2.375 1.00 91.06 77 ARG A N 1
ATOM 583 C CA . ARG A 1 77 ? 15.168 -14.854 -1.448 1.00 91.06 77 ARG A CA 1
ATOM 584 C C . ARG A 1 77 ? 16.150 -13.742 -1.806 1.00 91.06 77 ARG A C 1
ATOM 586 O O . ARG A 1 77 ? 16.991 -13.914 -2.677 1.00 91.06 77 ARG A O 1
ATOM 593 N N . MET A 1 78 ? 16.068 -12.626 -1.086 1.00 91.12 78 MET A N 1
ATOM 594 C CA . MET A 1 78 ? 16.856 -11.419 -1.381 1.00 91.12 78 MET A CA 1
ATOM 595 C C . MET A 1 78 ? 18.366 -11.556 -1.135 1.00 91.12 78 MET A C 1
ATOM 597 O O . MET A 1 78 ? 19.135 -10.735 -1.624 1.00 91.12 78 MET A O 1
ATOM 601 N N . GLY A 1 79 ? 18.808 -12.537 -0.337 1.00 89.06 79 GLY A N 1
ATOM 602 C CA . GLY A 1 79 ? 20.235 -12.770 -0.052 1.00 89.06 79 GLY A CA 1
ATOM 603 C C . GLY A 1 79 ? 20.950 -11.636 0.702 1.00 89.06 79 GLY A C 1
ATOM 604 O O . GLY A 1 79 ? 22.153 -11.713 0.931 1.00 89.06 79 GLY A O 1
ATOM 605 N N . CYS A 1 80 ? 20.227 -10.593 1.107 1.00 91.12 80 CYS A N 1
ATOM 606 C CA . CYS A 1 80 ? 20.741 -9.431 1.817 1.00 91.12 80 CYS A CA 1
ATOM 607 C C . CYS A 1 80 ? 19.718 -8.927 2.841 1.00 91.12 80 CYS A C 1
ATOM 609 O O . CYS A 1 80 ? 18.520 -9.213 2.761 1.00 91.12 80 CYS A O 1
ATOM 611 N N . SER A 1 81 ? 20.207 -8.183 3.831 1.00 88.00 81 SER A N 1
ATOM 612 C CA . SER A 1 81 ? 19.348 -7.526 4.812 1.00 88.00 81 SER A CA 1
ATOM 613 C C . SER A 1 81 ? 18.787 -6.230 4.226 1.00 88.00 81 SER A C 1
ATOM 615 O O . SER A 1 81 ? 19.565 -5.446 3.687 1.00 88.00 81 SER A O 1
ATOM 617 N N . PRO A 1 82 ? 17.499 -5.905 4.436 1.00 83.62 82 PRO A N 1
ATOM 618 C CA . PRO A 1 82 ? 16.925 -4.612 4.051 1.00 83.62 82 PRO A CA 1
ATOM 619 C C . PRO A 1 82 ? 17.457 -3.422 4.877 1.00 83.62 82 PRO A C 1
ATOM 621 O O . PRO A 1 82 ? 16.915 -2.319 4.765 1.00 83.62 82 PRO A O 1
ATOM 624 N N . LYS A 1 83 ? 18.441 -3.655 5.762 1.00 84.88 83 LYS A N 1
ATOM 625 C CA . LYS A 1 83 ? 19.232 -2.631 6.465 1.00 84.88 83 LYS A CA 1
ATOM 626 C C . LYS A 1 83 ? 20.474 -2.192 5.679 1.00 84.88 83 LYS A C 1
ATOM 628 O O . LYS A 1 83 ? 20.993 -1.120 5.951 1.00 84.88 83 LYS A O 1
ATOM 633 N N . ASP A 1 84 ? 20.961 -3.023 4.760 1.00 90.94 84 ASP A N 1
ATOM 634 C CA . ASP A 1 84 ? 22.040 -2.672 3.835 1.00 90.94 84 ASP A CA 1
ATOM 635 C C . ASP A 1 84 ? 21.392 -2.087 2.578 1.00 90.94 84 ASP A C 1
ATOM 637 O O . ASP A 1 84 ? 21.020 -2.819 1.663 1.00 90.94 84 ASP A O 1
ATOM 641 N N . GLU A 1 85 ? 21.140 -0.777 2.591 1.00 87.88 85 GLU A N 1
ATOM 642 C CA . GLU A 1 85 ? 20.333 -0.116 1.560 1.00 87.88 85 GLU A CA 1
ATOM 643 C C . GLU A 1 85 ? 20.923 -0.273 0.158 1.00 87.88 85 GLU A C 1
ATOM 645 O O . GLU A 1 85 ? 20.185 -0.507 -0.798 1.00 87.88 85 GLU A O 1
ATOM 650 N N . GLU A 1 86 ? 22.246 -0.188 0.026 1.00 91.00 86 GLU A N 1
ATOM 651 C CA . GLU A 1 86 ? 22.911 -0.272 -1.269 1.00 91.00 86 GLU A CA 1
ATOM 652 C C . GLU A 1 86 ? 22.728 -1.658 -1.895 1.00 91.00 86 GLU A C 1
ATOM 654 O O . GLU A 1 86 ? 22.225 -1.766 -3.020 1.00 91.00 86 GLU A O 1
ATOM 659 N N . ARG A 1 87 ? 23.057 -2.722 -1.145 1.00 94.06 87 ARG A N 1
ATOM 660 C CA . ARG A 1 87 ? 22.890 -4.103 -1.621 1.00 94.06 87 ARG A CA 1
ATOM 661 C C . ARG A 1 87 ? 21.426 -4.470 -1.799 1.00 94.06 87 ARG A C 1
ATOM 663 O O . ARG A 1 87 ? 21.086 -5.176 -2.746 1.00 94.06 87 ARG A O 1
ATOM 670 N N . TYR A 1 88 ? 20.562 -3.989 -0.911 1.00 94.94 88 TYR A N 1
ATOM 671 C CA . TYR A 1 88 ? 19.138 -4.271 -0.972 1.00 94.94 88 TYR A CA 1
ATOM 672 C C . TYR A 1 88 ? 18.478 -3.646 -2.196 1.00 94.94 88 TYR A C 1
ATOM 674 O O . TYR A 1 88 ? 17.703 -4.325 -2.864 1.00 94.94 88 TYR A O 1
ATOM 682 N N . VAL A 1 89 ? 18.808 -2.397 -2.541 1.00 95.56 89 VAL A N 1
ATOM 683 C CA . VAL A 1 89 ? 18.275 -1.770 -3.757 1.00 95.56 89 VAL A CA 1
ATOM 684 C C . VAL A 1 89 ? 18.752 -2.507 -5.006 1.00 95.56 89 VAL A C 1
ATOM 686 O O . VAL A 1 89 ? 17.937 -2.790 -5.880 1.00 95.56 89 VAL A O 1
ATOM 689 N N . ALA A 1 90 ? 20.030 -2.888 -5.078 1.00 94.88 90 ALA A N 1
ATOM 690 C CA . ALA A 1 90 ? 20.539 -3.672 -6.204 1.00 94.88 90 ALA A CA 1
ATOM 691 C C . ALA A 1 90 ? 19.809 -5.022 -6.342 1.00 94.88 90 ALA A C 1
ATOM 693 O O . ALA A 1 90 ? 19.369 -5.384 -7.433 1.00 94.88 90 ALA A O 1
ATOM 694 N N . ALA A 1 91 ? 19.614 -5.737 -5.229 1.00 95.81 91 ALA A N 1
ATOM 695 C CA . ALA A 1 91 ? 18.868 -6.991 -5.217 1.00 95.81 91 ALA A CA 1
ATOM 696 C C . ALA A 1 91 ? 17.394 -6.787 -5.607 1.00 95.81 91 ALA A C 1
ATOM 698 O O . ALA A 1 91 ? 16.853 -7.574 -6.379 1.00 95.81 91 ALA A O 1
ATOM 699 N N . ALA A 1 92 ? 16.745 -5.733 -5.106 1.00 95.56 92 ALA A N 1
ATOM 700 C CA . ALA A 1 92 ? 15.352 -5.422 -5.413 1.00 95.56 92 ALA A CA 1
ATOM 701 C C . ALA A 1 92 ? 15.149 -5.090 -6.897 1.00 95.56 92 ALA A C 1
ATOM 703 O O . ALA A 1 92 ? 14.174 -5.550 -7.481 1.00 95.56 92 ALA A O 1
ATOM 704 N N . LEU A 1 93 ? 16.076 -4.356 -7.519 1.00 95.50 93 LEU A N 1
ATOM 705 C CA . LEU A 1 93 ? 16.039 -4.066 -8.956 1.00 95.50 93 LEU A CA 1
ATOM 706 C C . LEU A 1 93 ? 16.225 -5.325 -9.802 1.00 95.50 93 LEU A C 1
ATOM 708 O O . LEU A 1 93 ? 15.488 -5.516 -10.763 1.00 95.50 93 LEU A O 1
ATOM 712 N N . ALA A 1 94 ? 17.158 -6.202 -9.422 1.00 94.56 94 ALA A N 1
ATOM 713 C CA . ALA A 1 94 ? 17.359 -7.475 -10.111 1.00 94.56 94 ALA A CA 1
ATOM 714 C C . ALA A 1 94 ? 16.111 -8.370 -10.030 1.00 94.56 94 ALA A C 1
ATOM 716 O O . ALA A 1 94 ? 15.723 -8.986 -11.019 1.00 94.56 94 ALA A O 1
ATOM 717 N N . GLN A 1 95 ? 15.457 -8.414 -8.864 1.00 94.81 95 GLN A N 1
ATOM 718 C CA . GLN A 1 95 ? 14.190 -9.129 -8.716 1.00 94.81 95 GLN A CA 1
ATOM 719 C C . GLN A 1 95 ? 13.090 -8.480 -9.552 1.00 94.81 95 GLN A C 1
ATOM 721 O O . GLN A 1 95 ? 12.439 -9.187 -10.313 1.00 94.81 95 GLN A O 1
ATOM 726 N N . LEU A 1 96 ? 12.926 -7.155 -9.470 1.00 94.12 96 LEU A N 1
ATOM 727 C CA . LEU A 1 96 ? 11.928 -6.414 -10.240 1.00 94.12 96 LEU A CA 1
ATOM 728 C C . LEU A 1 96 ? 12.045 -6.726 -11.735 1.00 94.12 96 LEU A C 1
ATOM 730 O O . LEU A 1 96 ? 11.060 -7.137 -12.332 1.00 94.12 96 LEU A O 1
ATOM 734 N N . ASP A 1 97 ? 13.244 -6.619 -12.311 1.00 92.81 97 ASP A N 1
ATOM 735 C CA . ASP A 1 97 ? 13.475 -6.881 -13.737 1.00 92.81 97 ASP A CA 1
ATOM 736 C C . ASP A 1 97 ? 13.193 -8.339 -14.143 1.00 92.81 97 ASP A C 1
ATOM 738 O O . ASP A 1 97 ? 12.784 -8.600 -15.270 1.00 92.81 97 ASP A O 1
ATOM 742 N N . SER A 1 98 ? 13.355 -9.292 -13.217 1.00 91.62 98 SER A N 1
ATOM 743 C CA . SER A 1 98 ? 13.085 -10.714 -13.470 1.00 91.62 98 SER A CA 1
ATOM 744 C C . SER A 1 98 ? 11.608 -11.117 -13.390 1.00 91.62 98 SER A C 1
ATOM 746 O O . SER A 1 98 ? 11.235 -12.135 -13.973 1.00 91.62 98 SER A O 1
ATOM 748 N N . VAL A 1 99 ? 10.776 -10.365 -12.658 1.00 89.12 99 VAL A N 1
ATOM 749 C CA . VAL A 1 99 ? 9.384 -10.763 -12.359 1.00 89.12 99 VAL A CA 1
ATOM 750 C C . VAL A 1 99 ? 8.329 -9.943 -13.089 1.00 89.12 99 VAL A C 1
ATOM 752 O O . VAL A 1 99 ? 7.203 -10.420 -13.226 1.00 89.12 99 VAL A O 1
ATOM 755 N N . VAL A 1 100 ? 8.648 -8.715 -13.505 1.00 91.38 100 VAL A N 1
ATOM 756 C CA . VAL A 1 100 ? 7.670 -7.831 -14.151 1.00 91.38 100 VAL A CA 1
ATOM 757 C C . VAL A 1 100 ? 7.627 -8.072 -15.652 1.00 91.38 100 VAL A C 1
ATOM 759 O O . VAL A 1 100 ? 8.655 -8.031 -16.331 1.00 91.38 100 VAL A O 1
ATOM 762 N N . ASP A 1 101 ? 6.425 -8.265 -16.189 1.00 93.69 101 ASP A N 1
ATOM 763 C CA . ASP A 1 101 ? 6.221 -8.200 -17.629 1.00 93.69 101 ASP A CA 1
ATOM 764 C C . ASP A 1 101 ? 6.171 -6.729 -18.072 1.00 93.69 101 ASP A C 1
ATOM 766 O O . ASP A 1 101 ? 5.340 -5.932 -17.627 1.00 93.69 101 ASP A O 1
ATOM 770 N N . ARG A 1 102 ? 7.081 -6.360 -18.976 1.00 94.81 102 ARG A N 1
ATOM 771 C CA . ARG A 1 102 ? 7.218 -4.997 -19.508 1.00 94.81 102 ARG A CA 1
ATOM 772 C C . ARG A 1 102 ? 6.056 -4.587 -20.417 1.00 94.81 102 ARG A C 1
ATOM 774 O O . ARG A 1 102 ? 5.996 -3.421 -20.803 1.00 94.81 102 ARG A O 1
ATOM 781 N N . ALA A 1 103 ? 5.173 -5.512 -20.786 1.00 94.88 103 ALA A N 1
ATOM 782 C CA . ALA A 1 103 ? 3.958 -5.255 -21.553 1.00 94.88 103 ALA A CA 1
ATOM 783 C C . ALA A 1 103 ? 2.705 -5.098 -20.672 1.00 94.88 103 ALA A C 1
ATOM 785 O O . ALA A 1 103 ? 1.655 -4.713 -21.185 1.00 94.88 103 ALA A O 1
ATOM 786 N N . GLU A 1 104 ? 2.799 -5.345 -19.362 1.00 96.50 104 GLU A N 1
ATOM 787 C CA . GLU A 1 104 ? 1.649 -5.339 -18.455 1.00 96.50 104 GLU A CA 1
ATOM 788 C C . GLU A 1 104 ? 1.628 -4.134 -17.498 1.00 96.50 104 GLU A C 1
ATOM 790 O O . GLU A 1 104 ? 2.592 -3.372 -17.355 1.00 96.50 104 GLU A O 1
ATOM 795 N N . GLY A 1 105 ? 0.481 -3.946 -16.839 1.00 97.38 105 GLY A N 1
ATOM 796 C CA . GLY A 1 105 ? 0.302 -2.963 -15.776 1.00 97.38 105 GLY A CA 1
ATOM 797 C C . GLY A 1 105 ? 0.914 -3.464 -14.476 1.00 97.38 105 GLY A C 1
ATOM 798 O O . GLY A 1 105 ? 0.508 -4.502 -13.947 1.00 97.38 105 GLY A O 1
ATOM 799 N N . THR A 1 106 ? 1.883 -2.719 -13.952 1.00 97.19 106 THR A N 1
ATOM 800 C CA . THR A 1 106 ? 2.577 -3.041 -12.704 1.00 97.19 106 THR A CA 1
ATOM 801 C C . THR A 1 106 ? 2.483 -1.881 -11.721 1.00 97.19 106 THR A C 1
ATOM 803 O O . THR A 1 106 ? 2.805 -0.745 -12.066 1.00 97.19 106 THR A O 1
ATOM 806 N N . LEU A 1 107 ? 2.113 -2.172 -10.474 1.00 96.88 107 LEU A N 1
ATOM 807 C CA . LEU A 1 107 ? 2.167 -1.246 -9.345 1.00 96.88 107 LEU A CA 1
ATOM 808 C C . LEU A 1 107 ? 3.348 -1.602 -8.434 1.00 96.88 107 LEU A C 1
ATOM 810 O O . LEU A 1 107 ? 3.400 -2.701 -7.887 1.00 96.88 107 LEU A O 1
ATOM 814 N N . VAL A 1 108 ? 4.275 -0.667 -8.231 1.00 96.75 108 VAL A N 1
ATOM 815 C CA . VAL A 1 108 ? 5.434 -0.814 -7.341 1.00 96.75 108 VAL A CA 1
ATOM 816 C C . VAL A 1 108 ? 5.252 0.075 -6.113 1.00 96.75 108 VAL A C 1
ATOM 818 O O . VAL A 1 108 ? 5.240 1.301 -6.215 1.00 96.75 108 VAL A O 1
ATOM 821 N N . LEU A 1 109 ? 5.135 -0.545 -4.938 1.00 96.06 109 LEU A N 1
ATOM 822 C CA . LEU A 1 109 ? 4.915 0.118 -3.656 1.00 96.06 109 LEU A CA 1
ATOM 823 C C . LEU A 1 109 ? 6.195 0.142 -2.822 1.00 96.06 109 LEU A C 1
ATOM 825 O O . LEU A 1 109 ? 6.763 -0.895 -2.466 1.00 96.06 109 LEU A O 1
ATOM 829 N N . CYS A 1 110 ? 6.619 1.350 -2.465 1.00 94.75 110 CYS A N 1
ATOM 830 C CA . CYS A 1 110 ? 7.796 1.610 -1.648 1.00 94.75 110 CYS A CA 1
ATOM 831 C C . CYS A 1 110 ? 7.399 2.065 -0.237 1.00 94.75 110 CYS A C 1
ATOM 833 O O . CYS A 1 110 ? 6.477 2.860 -0.051 1.00 94.75 110 CYS A O 1
ATOM 835 N N . ALA A 1 111 ? 8.132 1.597 0.777 1.00 90.56 111 ALA A N 1
ATOM 836 C CA . ALA A 1 111 ? 7.882 1.968 2.174 1.00 90.56 111 ALA A CA 1
ATOM 837 C C . ALA A 1 111 ? 8.299 3.413 2.512 1.00 90.56 111 ALA A C 1
ATOM 839 O O . ALA A 1 111 ? 7.830 3.976 3.497 1.00 90.56 111 ALA A O 1
ATOM 840 N N . SER A 1 112 ? 9.192 4.017 1.723 1.00 90.69 112 SER A N 1
ATOM 841 C CA . SER A 1 112 ? 9.660 5.388 1.927 1.00 90.69 112 SER A CA 1
ATOM 842 C C . SER A 1 112 ? 9.999 6.064 0.602 1.00 90.69 112 SER A C 1
ATOM 844 O O . SER A 1 112 ? 10.299 5.401 -0.395 1.00 90.69 112 SER A O 1
ATOM 846 N N . ARG A 1 113 ? 9.989 7.402 0.609 1.00 92.12 113 ARG A N 1
ATOM 847 C CA . ARG A 1 113 ? 10.396 8.212 -0.546 1.00 92.12 113 ARG A CA 1
ATOM 848 C C . ARG A 1 113 ? 11.867 8.004 -0.901 1.00 92.12 113 ARG A C 1
ATOM 850 O O . ARG A 1 113 ? 12.160 7.811 -2.071 1.00 92.12 113 ARG A O 1
ATOM 857 N N . ALA A 1 114 ? 12.748 7.936 0.097 1.00 92.19 114 ALA A N 1
ATOM 858 C CA . ALA A 1 114 ? 14.171 7.680 -0.123 1.00 92.19 114 ALA A CA 1
ATOM 859 C C . ALA A 1 114 ? 14.416 6.349 -0.858 1.00 92.19 114 ALA A C 1
ATOM 861 O O . ALA A 1 114 ? 15.184 6.305 -1.812 1.00 92.19 114 ALA A O 1
ATOM 862 N N . LEU A 1 115 ? 13.713 5.273 -0.472 1.00 93.62 115 LEU A N 1
ATOM 863 C CA . LEU A 1 115 ? 13.819 3.982 -1.160 1.00 93.62 115 LEU A CA 1
ATOM 864 C C . LEU A 1 115 ? 13.297 4.060 -2.601 1.00 93.62 115 LEU A C 1
ATOM 866 O O . LEU A 1 115 ? 13.916 3.509 -3.506 1.00 93.62 115 LEU A O 1
ATOM 870 N N . MET A 1 116 ? 12.171 4.745 -2.814 1.00 95.62 116 MET A N 1
ATOM 871 C CA . MET A 1 116 ? 11.595 4.938 -4.146 1.00 95.62 116 MET A CA 1
ATOM 872 C C . MET A 1 116 ? 12.558 5.692 -5.070 1.00 95.62 116 MET A C 1
ATOM 874 O O . MET A 1 116 ? 12.835 5.227 -6.170 1.00 95.62 116 MET A O 1
ATOM 878 N N . GLU A 1 117 ? 13.115 6.812 -4.610 1.00 95.38 117 GLU A N 1
ATOM 879 C CA . GLU A 1 117 ? 14.090 7.611 -5.363 1.00 95.38 117 GLU A CA 1
ATOM 880 C C . GLU A 1 117 ? 15.345 6.789 -5.688 1.00 95.38 117 GLU A C 1
ATOM 882 O O . GLU A 1 117 ? 15.772 6.740 -6.840 1.00 95.38 117 GLU A O 1
ATOM 887 N N . ALA A 1 118 ? 15.859 6.046 -4.704 1.00 95.81 118 ALA A N 1
ATOM 888 C CA . ALA A 1 118 ? 17.024 5.182 -4.856 1.00 95.81 118 ALA A CA 1
ATOM 889 C C . ALA A 1 118 ? 16.829 4.058 -5.895 1.00 95.81 118 ALA A C 1
ATOM 891 O O . ALA A 1 118 ? 17.799 3.658 -6.546 1.00 95.81 118 ALA A O 1
ATOM 892 N N . LEU A 1 119 ? 15.603 3.538 -6.038 1.00 96.56 119 LEU A N 1
ATOM 893 C CA . LEU A 1 119 ? 15.232 2.561 -7.068 1.00 96.56 119 LEU A CA 1
ATOM 894 C C . LEU A 1 119 ? 15.108 3.221 -8.443 1.00 96.56 119 LEU A C 1
ATOM 896 O O . LEU A 1 119 ? 15.682 2.728 -9.408 1.00 96.56 119 LEU A O 1
ATOM 900 N N . VAL A 1 120 ? 14.383 4.339 -8.528 1.00 96.38 120 VAL A N 1
ATOM 901 C CA . VAL A 1 120 ? 14.110 5.068 -9.780 1.00 96.38 120 VAL A CA 1
ATOM 902 C C . VAL A 1 120 ? 15.393 5.584 -10.432 1.00 96.38 120 VAL A C 1
ATOM 904 O O . VAL A 1 120 ? 15.535 5.552 -11.658 1.00 96.38 120 VAL A O 1
ATOM 907 N N . GLU A 1 121 ? 16.351 6.040 -9.627 1.00 95.81 121 GLU A N 1
ATOM 908 C CA . GLU A 1 121 ? 17.652 6.504 -10.109 1.00 95.81 121 GLU A CA 1
ATOM 909 C C . GLU A 1 121 ? 18.420 5.396 -10.842 1.00 95.81 121 GLU A C 1
ATOM 911 O O . GLU A 1 121 ? 18.997 5.639 -11.903 1.00 95.81 121 GLU A O 1
ATOM 916 N N . ARG A 1 122 ? 18.365 4.171 -10.310 1.00 96.12 122 ARG A N 1
ATOM 917 C CA . ARG A 1 122 ? 19.111 2.994 -10.783 1.00 96.12 122 ARG A CA 1
ATOM 918 C C . ARG A 1 122 ? 18.284 2.047 -11.656 1.00 96.12 122 ARG A C 1
ATOM 920 O O . ARG A 1 122 ? 18.741 0.954 -11.983 1.00 96.12 122 ARG A O 1
ATOM 927 N N . LEU A 1 123 ? 17.071 2.451 -12.021 1.00 95.94 123 LEU A N 1
ATOM 928 C CA . LEU A 1 123 ? 16.165 1.639 -12.818 1.00 95.94 123 LEU A CA 1
ATOM 929 C C . LEU A 1 123 ? 16.743 1.427 -14.236 1.00 95.94 123 LEU A C 1
ATOM 931 O O . LEU A 1 123 ? 17.189 2.406 -14.846 1.00 95.94 123 LEU A O 1
ATOM 935 N N . PRO A 1 124 ? 16.718 0.194 -14.785 1.00 94.00 124 PRO A N 1
ATOM 936 C CA . PRO A 1 124 ? 17.122 -0.074 -16.165 1.00 94.00 124 PRO A CA 1
ATOM 937 C C . PRO A 1 124 ? 16.403 0.833 -17.168 1.00 94.00 124 PRO A C 1
ATOM 939 O O . PRO A 1 124 ? 15.237 1.186 -16.969 1.00 94.00 124 PRO A O 1
ATOM 942 N N . VAL A 1 125 ? 17.083 1.196 -18.259 1.00 94.12 125 VAL A N 1
ATOM 943 C CA . VAL A 1 125 ? 16.587 2.165 -19.256 1.00 94.12 125 VAL A CA 1
ATOM 944 C C . VAL A 1 125 ? 15.233 1.743 -19.827 1.00 94.12 125 VAL A C 1
ATOM 946 O O . VAL A 1 125 ? 14.340 2.571 -19.996 1.00 94.12 125 VAL A O 1
ATOM 949 N N . GLU A 1 126 ? 15.055 0.450 -20.071 1.00 93.12 126 GLU A N 1
ATOM 950 C CA . GLU A 1 126 ? 13.847 -0.127 -20.652 1.00 93.12 126 GLU A CA 1
ATOM 951 C C . GLU A 1 126 ? 12.652 -0.020 -19.702 1.00 93.12 126 GLU A C 1
ATOM 953 O O . GLU A 1 126 ? 11.555 0.333 -20.130 1.00 93.12 126 GLU A O 1
ATOM 958 N N . LEU A 1 127 ? 12.861 -0.271 -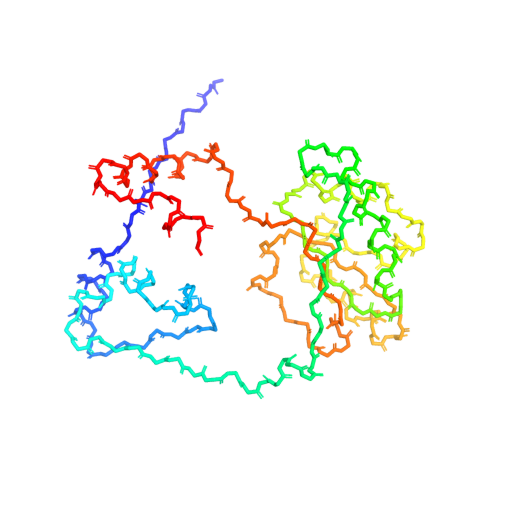18.406 1.00 94.69 127 LEU A N 1
ATOM 959 C CA . LEU A 1 127 ? 11.823 -0.103 -17.387 1.00 94.69 127 LEU A CA 1
ATOM 960 C C . LEU A 1 127 ? 11.529 1.378 -17.142 1.00 94.69 127 LEU A C 1
ATOM 962 O O . LEU A 1 127 ? 10.373 1.768 -16.986 1.00 94.69 127 LEU A O 1
ATOM 966 N N . LYS A 1 128 ? 12.565 2.221 -17.169 1.00 95.50 128 LYS A N 1
ATOM 967 C CA . LYS A 1 128 ? 12.438 3.672 -17.016 1.00 95.50 128 LYS A CA 1
ATOM 968 C C . LYS A 1 128 ? 11.616 4.304 -18.141 1.00 95.50 128 LYS A C 1
ATOM 970 O O . LYS A 1 128 ? 10.882 5.251 -17.881 1.00 95.50 128 LYS A O 1
ATOM 975 N N . ALA A 1 129 ? 11.668 3.751 -19.354 1.00 95.62 129 ALA A N 1
ATOM 976 C CA . ALA A 1 129 ? 10.883 4.221 -20.498 1.00 95.62 129 ALA A CA 1
ATOM 977 C C . ALA A 1 129 ? 9.360 4.043 -20.330 1.00 95.62 129 ALA A C 1
ATOM 979 O O . ALA A 1 129 ? 8.588 4.771 -20.953 1.00 95.62 129 ALA A O 1
ATOM 980 N N . ILE A 1 130 ? 8.924 3.098 -19.493 1.00 96.50 130 ILE A N 1
ATOM 981 C CA . ILE A 1 130 ? 7.504 2.814 -19.212 1.00 96.50 130 ILE A CA 1
ATOM 982 C C . ILE A 1 130 ? 7.101 3.174 -17.773 1.00 96.50 130 ILE A C 1
ATOM 984 O O . ILE A 1 130 ? 5.991 2.864 -17.333 1.00 96.50 130 ILE A O 1
ATOM 988 N N . MET A 1 131 ? 7.993 3.834 -17.034 1.00 97.12 131 MET A N 1
ATOM 989 C CA . MET A 1 131 ? 7.805 4.209 -15.638 1.00 97.12 131 MET A CA 1
ATOM 990 C C . MET A 1 131 ? 6.973 5.490 -15.494 1.00 97.12 131 MET A C 1
ATOM 992 O O . MET A 1 131 ? 7.118 6.447 -16.251 1.00 97.12 131 MET A O 1
ATOM 996 N N . ARG A 1 132 ? 6.144 5.525 -14.454 1.00 96.81 132 ARG A N 1
ATOM 997 C CA . ARG A 1 132 ? 5.401 6.681 -13.945 1.00 96.81 132 ARG A CA 1
ATOM 998 C C . ARG A 1 132 ? 5.630 6.747 -12.442 1.00 96.81 132 ARG A C 1
ATOM 1000 O O . ARG A 1 132 ? 5.300 5.785 -11.754 1.00 96.81 132 ARG A O 1
ATOM 1007 N N . CYS A 1 133 ? 6.198 7.833 -11.924 1.00 97.00 133 CYS A N 1
ATOM 1008 C CA . CYS A 1 133 ? 6.580 7.914 -10.514 1.00 97.00 133 CYS A CA 1
ATOM 1009 C C . CYS A 1 133 ? 5.761 8.958 -9.745 1.00 97.00 133 CYS A C 1
ATOM 1011 O O . CYS A 1 133 ? 5.573 10.094 -10.188 1.00 97.00 133 CYS A O 1
ATOM 1013 N N . GLN A 1 134 ? 5.284 8.579 -8.558 1.00 94.56 134 GLN A N 1
ATOM 1014 C CA . GLN A 1 134 ? 4.618 9.490 -7.640 1.00 94.56 134 GLN A CA 1
ATOM 1015 C C . GLN A 1 134 ? 5.550 10.643 -7.243 1.00 94.56 134 GLN A C 1
ATOM 1017 O O . GLN A 1 134 ? 6.585 10.457 -6.604 1.00 94.56 134 GLN A O 1
ATOM 1022 N N . GLY A 1 135 ? 5.125 11.867 -7.552 1.00 93.00 135 GLY A N 1
ATOM 1023 C CA . GLY A 1 135 ? 5.919 13.079 -7.352 1.00 93.00 135 GLY A CA 1
ATOM 1024 C C . GLY A 1 135 ? 6.266 13.792 -8.655 1.00 93.00 135 GLY A C 1
ATOM 1025 O O . GLY A 1 135 ? 6.455 15.002 -8.611 1.00 93.00 135 GLY A O 1
ATOM 1026 N N . ASP A 1 136 ? 6.258 13.086 -9.791 1.00 93.81 136 ASP A N 1
ATOM 1027 C CA . ASP A 1 136 ? 6.476 13.698 -11.111 1.00 93.81 136 ASP A CA 1
ATOM 1028 C C . ASP A 1 136 ? 5.229 14.456 -11.589 1.00 93.81 136 ASP A C 1
ATOM 1030 O O . ASP A 1 136 ? 5.317 15.511 -12.215 1.00 93.81 136 ASP A O 1
ATOM 1034 N N . LYS A 1 137 ? 4.045 13.915 -11.277 1.00 94.44 137 LYS A N 1
ATOM 1035 C CA . LYS A 1 137 ? 2.731 14.501 -11.567 1.00 94.44 137 LYS A CA 1
ATOM 1036 C C . LYS A 1 137 ? 1.759 14.233 -10.410 1.00 94.44 137 LYS A C 1
ATOM 1038 O O . LYS A 1 137 ? 2.020 13.355 -9.578 1.00 94.44 137 LYS A O 1
ATOM 1043 N N . PRO A 1 138 ? 0.617 14.948 -10.346 1.00 94.31 138 PRO A N 1
ATOM 1044 C CA . PRO A 1 138 ? -0.490 14.563 -9.477 1.00 94.31 138 PRO A CA 1
ATOM 1045 C C . PRO A 1 138 ? -0.900 13.103 -9.708 1.00 94.31 138 PRO A C 1
ATOM 1047 O O . PRO A 1 138 ? -0.916 12.639 -10.846 1.00 94.31 138 PRO A O 1
ATOM 1050 N N . VAL A 1 139 ? -1.272 12.393 -8.637 1.00 92.12 139 VAL A N 1
ATOM 1051 C CA . VAL A 1 139 ? -1.620 10.958 -8.691 1.00 92.12 139 VAL A CA 1
ATOM 1052 C C . VAL A 1 139 ? -2.700 10.665 -9.734 1.00 92.12 139 VAL A C 1
ATOM 1054 O O . VAL A 1 139 ? -2.544 9.721 -10.498 1.00 92.12 139 VAL A O 1
ATOM 1057 N N . ALA A 1 140 ? -3.737 11.501 -9.826 1.00 93.50 140 ALA A N 1
ATOM 1058 C CA . ALA A 1 140 ? -4.793 11.343 -10.827 1.00 93.50 140 ALA A CA 1
ATOM 1059 C C . ALA A 1 140 ? -4.240 11.326 -12.266 1.00 93.50 140 ALA A C 1
ATOM 1061 O O . ALA A 1 140 ? -4.529 10.406 -13.022 1.00 93.50 140 ALA A O 1
ATOM 1062 N N . ALA A 1 141 ? -3.353 12.266 -12.604 1.00 95.88 141 ALA A N 1
ATOM 1063 C CA . ALA A 1 141 ? -2.733 12.329 -13.927 1.00 95.88 141 ALA A CA 1
ATOM 1064 C C . ALA A 1 141 ? -1.807 11.128 -14.203 1.00 95.88 141 ALA A C 1
ATOM 1066 O O . ALA A 1 141 ? -1.747 10.637 -15.325 1.00 95.88 141 ALA A O 1
ATOM 1067 N N . LEU A 1 142 ? -1.102 10.614 -13.184 1.00 95.75 142 LEU A N 1
ATOM 1068 C CA . LEU A 1 142 ? -0.289 9.398 -13.337 1.00 95.75 142 LEU A CA 1
ATOM 1069 C C . LEU A 1 142 ? -1.151 8.167 -13.645 1.00 95.75 142 LEU A C 1
ATOM 1071 O O . LEU A 1 142 ? -0.731 7.316 -14.426 1.00 95.75 142 LEU A O 1
ATOM 1075 N N . LEU A 1 143 ? -2.337 8.070 -13.037 1.00 95.88 143 LEU A N 1
ATOM 1076 C CA . LEU A 1 143 ? -3.287 6.981 -13.281 1.00 95.88 143 LEU A CA 1
ATOM 1077 C C . LEU A 1 143 ? -3.908 7.069 -14.677 1.00 95.88 143 LEU A C 1
ATOM 1079 O O . LEU A 1 143 ? -4.058 6.043 -15.340 1.00 95.88 143 LEU A O 1
ATOM 1083 N N . GLU A 1 144 ? -4.218 8.278 -15.145 1.00 96.81 144 GLU A N 1
ATOM 1084 C CA . GLU A 1 144 ? -4.674 8.519 -16.518 1.00 96.81 144 GLU A CA 1
ATOM 1085 C C . GLU A 1 144 ? -3.601 8.096 -17.532 1.00 96.81 144 GLU A C 1
ATOM 1087 O O . GLU A 1 144 ? -3.869 7.277 -18.411 1.00 96.81 144 GLU A O 1
ATOM 1092 N N . ASP A 1 145 ? -2.355 8.553 -17.354 1.00 97.19 145 ASP A N 1
ATOM 1093 C CA . ASP A 1 145 ? -1.226 8.168 -18.210 1.00 97.19 145 ASP A CA 1
ATOM 1094 C C . ASP A 1 145 ? -0.968 6.654 -18.180 1.00 97.19 145 ASP A C 1
ATOM 1096 O O . ASP A 1 145 ? -0.518 6.068 -19.171 1.00 97.19 145 ASP A O 1
ATOM 1100 N N . HIS A 1 146 ? -1.148 6.025 -17.014 1.00 97.56 146 HIS A N 1
ATOM 1101 C CA . HIS A 1 146 ? -1.000 4.583 -16.833 1.00 97.56 146 HIS A CA 1
ATOM 1102 C C . HIS A 1 146 ? -2.059 3.842 -17.646 1.00 97.56 146 HIS A C 1
ATOM 1104 O O . HIS A 1 146 ? -1.713 2.982 -18.455 1.00 97.56 146 HIS A O 1
ATOM 1110 N N . SER A 1 147 ? -3.323 4.225 -17.476 1.00 97.06 147 SER A N 1
ATOM 1111 C CA . SER A 1 147 ? -4.460 3.593 -18.147 1.00 97.06 147 SER A CA 1
ATOM 1112 C C . SER A 1 147 ? -4.359 3.737 -19.661 1.00 97.06 147 SER A C 1
ATOM 1114 O O . SER A 1 147 ? -4.428 2.738 -20.373 1.00 97.06 147 SER A O 1
ATOM 1116 N N . ALA A 1 148 ? -4.045 4.940 -20.149 1.00 97.75 148 ALA A N 1
ATOM 1117 C CA . ALA A 1 148 ? -3.901 5.209 -21.577 1.00 97.75 148 ALA A CA 1
ATOM 1118 C C . ALA A 1 148 ? -2.812 4.354 -22.252 1.00 97.75 148 ALA A C 1
ATOM 1120 O O . ALA A 1 148 ? -2.959 3.958 -23.408 1.00 97.75 148 ALA A O 1
ATOM 1121 N N . ALA A 1 149 ? -1.708 4.047 -21.561 1.00 97.75 149 ALA A N 1
ATOM 1122 C CA . ALA A 1 149 ? -0.687 3.168 -22.131 1.00 97.75 149 ALA A CA 1
ATOM 1123 C C . ALA A 1 149 ? -1.129 1.709 -22.197 1.00 97.75 149 ALA A C 1
ATOM 1125 O O . ALA A 1 149 ? -0.921 1.079 -23.233 1.00 97.75 149 ALA A O 1
ATOM 1126 N N . ILE A 1 150 ? -1.761 1.206 -21.136 1.00 97.88 150 ILE A N 1
ATOM 1127 C CA . ILE A 1 150 ? -2.270 -0.168 -21.089 1.00 97.88 150 ILE A CA 1
ATOM 1128 C C . ILE A 1 150 ? -3.347 -0.378 -22.156 1.00 97.88 150 ILE A C 1
ATOM 1130 O O . ILE A 1 150 ? -3.307 -1.363 -22.890 1.00 97.88 150 ILE A O 1
ATOM 1134 N N . GLU A 1 151 ? -4.257 0.582 -22.315 1.00 96.50 151 GLU A N 1
ATOM 1135 C CA . GLU A 1 151 ? -5.276 0.572 -23.372 1.00 96.50 151 GLU A CA 1
ATOM 1136 C C . GLU A 1 151 ? -4.664 0.613 -24.780 1.00 96.50 151 GLU A C 1
ATOM 1138 O O . GLU A 1 151 ? -5.188 -0.006 -25.705 1.00 96.50 151 GLU A O 1
ATOM 1143 N N . ALA A 1 152 ? -3.515 1.275 -24.942 1.00 97.00 152 ALA A N 1
ATOM 1144 C CA . ALA A 1 152 ? -2.744 1.283 -26.184 1.00 97.00 152 ALA A CA 1
ATOM 1145 C C . ALA A 1 152 ? -1.881 0.018 -26.395 1.00 97.00 152 ALA A C 1
ATOM 1147 O O . ALA A 1 152 ? -1.066 -0.010 -27.321 1.00 97.00 152 ALA A O 1
ATOM 1148 N N . GLY A 1 153 ? -2.015 -1.006 -25.545 1.00 95.25 153 GLY A N 1
ATOM 1149 C CA . GLY A 1 153 ? -1.249 -2.253 -25.627 1.00 95.25 153 GLY A CA 1
ATOM 1150 C C . GLY A 1 153 ? 0.226 -2.108 -25.242 1.00 95.25 153 GLY A C 1
ATOM 1151 O O . GLY A 1 153 ? 1.055 -2.907 -25.676 1.00 95.25 153 GLY A O 1
ATOM 1152 N N . LYS A 1 154 ? 0.576 -1.072 -24.472 1.00 96.06 154 LYS A N 1
ATOM 1153 C CA . LYS A 1 154 ? 1.926 -0.833 -23.944 1.00 96.06 154 LYS A CA 1
ATOM 1154 C C . LYS A 1 154 ? 1.942 -1.117 -22.447 1.00 96.06 154 LYS A C 1
ATOM 1156 O O . LYS A 1 154 ? 0.984 -0.786 -21.760 1.00 96.06 154 LYS A O 1
ATOM 1161 N N . GLY A 1 155 ? 3.053 -1.625 -21.921 1.00 96.88 155 GLY A N 1
ATOM 1162 C CA . GLY A 1 155 ? 3.197 -1.782 -20.474 1.00 96.88 155 GLY A CA 1
ATOM 1163 C C . GLY A 1 155 ? 3.394 -0.463 -19.734 1.00 96.88 155 GLY A C 1
ATOM 1164 O O . GLY A 1 155 ? 3.674 0.594 -20.317 1.00 96.88 155 GLY A O 1
ATOM 1165 N N . SER A 1 156 ? 3.221 -0.528 -18.417 1.00 98.06 156 SER A N 1
ATOM 1166 C CA . SER A 1 156 ? 3.238 0.647 -17.553 1.00 98.06 156 SER A CA 1
ATOM 1167 C C . SER A 1 156 ? 3.637 0.279 -16.125 1.00 98.06 156 SER A C 1
ATOM 1169 O O . SER A 1 156 ? 2.953 -0.506 -15.468 1.00 98.06 156 SER A O 1
ATOM 1171 N N . LEU A 1 157 ? 4.726 0.874 -15.624 1.00 97.56 157 LEU A N 1
ATOM 1172 C CA . LEU A 1 157 ? 5.202 0.701 -14.248 1.00 97.56 157 LEU A CA 1
ATOM 1173 C C . LEU A 1 157 ? 4.848 1.934 -13.417 1.00 97.56 157 LEU A C 1
ATOM 1175 O O . LEU A 1 157 ? 5.423 3.002 -13.610 1.00 97.56 157 LEU A O 1
ATOM 1179 N N . LEU A 1 158 ? 3.926 1.790 -12.472 1.00 96.94 158 LEU A N 1
ATOM 1180 C CA . LEU A 1 158 ? 3.507 2.850 -11.564 1.00 96.94 158 LEU A CA 1
ATOM 1181 C C . LEU A 1 158 ? 4.249 2.728 -10.231 1.00 96.94 158 LEU A C 1
ATOM 1183 O O . LEU A 1 158 ? 3.964 1.832 -9.442 1.00 96.94 158 LEU A O 1
ATOM 1187 N N . PHE A 1 159 ? 5.197 3.624 -9.972 1.00 97.00 159 PHE A N 1
ATOM 1188 C CA . PHE A 1 159 ? 5.909 3.718 -8.698 1.00 97.00 159 PHE A CA 1
ATOM 1189 C C . PHE A 1 159 ? 5.173 4.647 -7.738 1.00 97.00 159 PHE A C 1
ATOM 1191 O O . PHE A 1 159 ? 4.882 5.797 -8.073 1.00 97.00 159 PHE A O 1
ATOM 1198 N N . GLY A 1 160 ? 4.925 4.166 -6.524 1.00 95.31 160 GLY A N 1
ATOM 1199 C CA . GLY A 1 160 ? 4.275 4.930 -5.470 1.00 95.31 160 GLY A CA 1
ATOM 1200 C C . GLY A 1 160 ? 4.728 4.538 -4.073 1.00 95.31 160 GLY A C 1
ATOM 1201 O O . GLY A 1 160 ? 5.342 3.493 -3.845 1.00 95.31 160 GLY A O 1
ATOM 1202 N N . LEU A 1 161 ? 4.403 5.388 -3.107 1.00 93.69 161 LEU A N 1
ATOM 1203 C CA . LEU A 1 161 ? 4.502 5.045 -1.693 1.00 93.69 161 LEU A CA 1
ATOM 1204 C C . LEU A 1 161 ? 3.385 4.070 -1.313 1.00 93.69 161 LEU A C 1
ATOM 1206 O O . LEU A 1 161 ? 2.329 4.060 -1.937 1.00 93.69 161 LEU A O 1
ATOM 1210 N N . ALA A 1 162 ? 3.578 3.291 -0.247 1.00 87.44 162 ALA A N 1
ATOM 1211 C CA . ALA A 1 162 ? 2.567 2.348 0.243 1.00 87.44 162 ALA A CA 1
ATOM 1212 C C . ALA A 1 162 ? 1.178 2.990 0.460 1.00 87.44 162 ALA A C 1
ATOM 1214 O O . ALA A 1 162 ? 0.162 2.356 0.199 1.00 87.44 162 ALA A O 1
ATOM 1215 N N . THR A 1 163 ? 1.131 4.269 0.847 1.00 83.38 163 THR A N 1
ATOM 1216 C CA . THR A 1 163 ? -0.113 5.041 1.020 1.00 83.38 163 THR A CA 1
ATOM 1217 C C . THR A 1 163 ? -0.893 5.263 -0.276 1.00 83.38 163 THR A C 1
ATOM 1219 O O . THR A 1 163 ? -2.092 5.513 -0.232 1.00 83.38 163 THR A O 1
ATOM 1222 N N . MET A 1 164 ? -0.247 5.156 -1.438 1.00 86.00 164 MET A N 1
ATOM 1223 C CA . MET A 1 164 ? -0.915 5.249 -2.735 1.00 86.00 164 MET A CA 1
ATOM 1224 C C . MET A 1 164 ? -1.882 4.077 -2.960 1.00 86.00 164 MET A C 1
ATOM 1226 O O . MET A 1 164 ? -2.888 4.249 -3.639 1.00 86.00 164 MET A O 1
ATOM 1230 N N . ALA A 1 165 ? -1.627 2.911 -2.357 1.00 82.25 165 ALA A N 1
ATOM 1231 C CA . ALA A 1 165 ? -2.459 1.722 -2.535 1.00 82.25 165 ALA A CA 1
ATOM 1232 C C . ALA A 1 165 ? -3.867 1.843 -1.920 1.00 82.25 165 ALA A C 1
ATOM 1234 O O . ALA A 1 165 ? -4.763 1.104 -2.311 1.00 82.25 165 ALA A O 1
ATOM 1235 N N . GLU A 1 166 ? -4.085 2.760 -0.972 1.00 79.81 166 GLU A N 1
ATOM 1236 C CA . GLU A 1 166 ? -5.366 2.887 -0.258 1.00 79.81 166 GLU A CA 1
ATOM 1237 C C . GLU A 1 166 ? -6.452 3.633 -1.055 1.00 79.81 166 GLU A C 1
ATOM 1239 O O . GLU A 1 166 ? -7.618 3.606 -0.668 1.00 79.81 166 GLU A O 1
ATOM 1244 N N . GLY A 1 167 ? -6.098 4.290 -2.165 1.00 75.00 167 GLY A N 1
ATOM 1245 C CA . GLY A 1 167 ? -7.016 5.144 -2.932 1.00 75.00 167 GLY A CA 1
ATOM 1246 C C . GLY A 1 167 ? -7.000 4.921 -4.441 1.00 75.00 167 GLY A C 1
ATOM 1247 O O . GLY A 1 167 ? -7.513 5.759 -5.178 1.00 75.00 167 GLY A O 1
ATOM 1248 N N . VAL A 1 168 ? -6.380 3.836 -4.904 1.00 84.62 168 VAL A N 1
ATOM 1249 C CA . VAL A 1 168 ? -6.190 3.544 -6.327 1.00 84.62 168 VAL A CA 1
ATOM 1250 C C . VAL A 1 168 ? -6.957 2.279 -6.699 1.00 84.62 168 VAL A C 1
ATOM 1252 O O . VAL A 1 168 ? -6.773 1.239 -6.072 1.00 84.62 168 VAL A O 1
ATOM 1255 N N . ASP A 1 169 ? -7.790 2.373 -7.736 1.00 88.94 169 ASP A N 1
ATOM 1256 C CA . ASP A 1 169 ? -8.518 1.243 -8.316 1.00 88.94 169 ASP A CA 1
ATOM 1257 C C . ASP A 1 169 ? -7.971 0.945 -9.720 1.00 88.94 169 ASP A C 1
ATOM 1259 O O . ASP A 1 169 ? -8.050 1.785 -10.617 1.00 88.94 169 ASP A O 1
ATOM 1263 N N . LEU A 1 170 ? -7.356 -0.229 -9.891 1.00 93.19 170 LEU A N 1
ATOM 1264 C CA . LEU A 1 170 ? -6.708 -0.662 -11.137 1.00 93.19 170 LEU A CA 1
ATOM 1265 C C . LEU A 1 170 ? -7.208 -2.060 -11.534 1.00 93.19 170 LEU A C 1
ATOM 1267 O O . LEU A 1 170 ? -6.518 -3.059 -11.305 1.00 93.19 170 LEU A O 1
ATOM 1271 N N . PRO A 1 171 ? -8.414 -2.168 -12.114 1.00 92.81 171 PRO A N 1
ATOM 1272 C CA . PRO A 1 171 ? -8.989 -3.453 -12.482 1.00 92.81 171 PRO A CA 1
ATOM 1273 C C . PRO A 1 171 ? -8.308 -4.099 -13.700 1.00 92.81 171 PRO A C 1
ATOM 1275 O O . PRO A 1 171 ? -7.969 -3.456 -14.695 1.00 92.81 171 PRO A O 1
ATOM 1278 N N . GLY A 1 172 ? -8.199 -5.429 -13.669 1.00 92.75 172 GLY A N 1
ATOM 1279 C CA . GLY A 1 172 ? -7.863 -6.240 -14.839 1.00 92.75 172 GLY A CA 1
ATOM 1280 C C . GLY A 1 172 ? -6.459 -5.981 -15.392 1.00 92.75 172 GLY A C 1
ATOM 1281 O O . GLY A 1 172 ? -5.464 -6.223 -14.721 1.00 92.75 172 GLY A O 1
ATOM 1282 N N . ALA A 1 173 ? -6.362 -5.564 -16.658 1.00 95.75 173 ALA A N 1
ATOM 1283 C CA . ALA A 1 173 ? -5.074 -5.307 -17.315 1.00 95.75 173 ALA A CA 1
ATOM 1284 C C . ALA A 1 173 ? -4.316 -4.107 -16.721 1.00 95.75 173 ALA A C 1
ATOM 1286 O O . ALA A 1 173 ? -3.096 -4.044 -16.854 1.00 95.75 173 ALA A O 1
ATOM 1287 N N . LEU A 1 174 ? -5.020 -3.200 -16.032 1.00 96.69 174 LEU A N 1
ATOM 1288 C CA . LEU A 1 174 ? -4.421 -2.039 -15.374 1.00 96.69 174 LEU A CA 1
ATOM 1289 C C . LEU A 1 174 ? -3.501 -2.434 -14.209 1.00 96.69 174 LEU A C 1
ATOM 1291 O O . LEU A 1 174 ? -2.634 -1.663 -13.823 1.00 96.69 174 LEU A O 1
ATOM 1295 N N . CYS A 1 175 ? -3.653 -3.629 -13.636 1.00 95.44 175 CYS A N 1
ATOM 1296 C CA . CYS A 1 175 ? -2.717 -4.123 -12.635 1.00 95.44 175 CYS A CA 1
ATOM 1297 C C . CYS A 1 175 ? -2.678 -5.650 -12.635 1.00 95.44 175 CYS A C 1
ATOM 1299 O O . CYS A 1 175 ? -3.547 -6.320 -12.076 1.00 95.44 175 CYS A O 1
ATOM 1301 N N . ARG A 1 176 ? -1.644 -6.204 -13.268 1.00 95.31 176 ARG A N 1
ATOM 1302 C CA . ARG A 1 176 ? -1.333 -7.639 -13.253 1.00 95.31 176 ARG A CA 1
ATOM 1303 C C . ARG A 1 176 ? -0.252 -7.992 -12.245 1.00 95.31 176 ARG A C 1
ATOM 1305 O O . ARG A 1 176 ? -0.259 -9.098 -11.710 1.00 95.31 176 ARG A O 1
ATOM 1312 N N . HIS A 1 177 ? 0.609 -7.030 -11.923 1.00 95.75 177 HIS A N 1
ATOM 1313 C CA . HIS A 1 177 ? 1.671 -7.191 -10.941 1.00 95.75 177 HIS A CA 1
ATOM 1314 C C . HIS A 1 177 ? 1.567 -6.134 -9.843 1.00 95.75 177 HIS A C 1
ATOM 1316 O O . HIS A 1 177 ? 1.524 -4.936 -10.117 1.00 95.75 177 HIS A O 1
ATOM 1322 N N . VAL A 1 178 ? 1.610 -6.578 -8.586 1.00 95.12 178 VAL A N 1
ATOM 1323 C CA . VAL A 1 178 ? 1.806 -5.705 -7.422 1.00 95.12 178 VAL A CA 1
ATOM 1324 C C . VAL A 1 178 ? 3.124 -6.086 -6.762 1.00 95.12 178 VAL A C 1
ATOM 1326 O O . VAL A 1 178 ? 3.273 -7.194 -6.251 1.00 95.12 178 VAL A O 1
ATOM 1329 N N . VAL A 1 179 ? 4.080 -5.162 -6.762 1.00 95.69 179 VAL A N 1
ATOM 1330 C CA . VAL A 1 179 ? 5.406 -5.344 -6.171 1.00 95.69 179 VAL A CA 1
ATOM 1331 C C . VAL A 1 179 ? 5.498 -4.503 -4.908 1.00 95.69 179 VAL A C 1
ATOM 1333 O O . VAL A 1 179 ? 5.627 -3.284 -4.963 1.00 95.69 179 VAL A O 1
ATOM 1336 N N . VAL A 1 180 ? 5.460 -5.154 -3.749 1.00 95.00 180 VAL A N 1
ATOM 1337 C CA . VAL A 1 180 ? 5.728 -4.504 -2.462 1.00 95.00 180 VAL A CA 1
ATOM 1338 C C . VAL A 1 180 ? 7.212 -4.657 -2.170 1.00 95.00 180 VAL A C 1
ATOM 1340 O O . VAL A 1 180 ? 7.648 -5.722 -1.742 1.00 95.00 180 VAL A O 1
ATOM 1343 N N . VAL A 1 181 ? 7.996 -3.603 -2.411 1.00 94.31 181 VAL A N 1
ATOM 1344 C CA . VAL A 1 181 ? 9.461 -3.683 -2.292 1.00 94.31 181 VAL A CA 1
ATOM 1345 C C . VAL A 1 181 ? 9.850 -4.040 -0.860 1.00 94.31 181 VAL A C 1
ATOM 1347 O O . VAL A 1 181 ? 10.641 -4.950 -0.641 1.00 94.31 181 VAL A O 1
ATOM 1350 N N . LYS A 1 182 ? 9.258 -3.341 0.114 1.00 89.56 182 LYS A N 1
ATOM 1351 C CA . LYS A 1 182 ? 9.506 -3.496 1.551 1.00 89.56 182 LYS A CA 1
ATOM 1352 C C . LYS A 1 182 ? 8.205 -3.273 2.312 1.00 89.56 182 LYS A C 1
ATOM 1354 O O . LYS A 1 182 ? 7.449 -2.365 1.970 1.00 89.56 182 LYS A O 1
ATOM 1359 N N . LEU A 1 183 ? 7.960 -4.067 3.354 1.00 86.62 183 LEU A N 1
ATOM 1360 C CA . LEU A 1 183 ? 6.776 -3.898 4.197 1.00 86.62 183 LEU A CA 1
ATOM 1361 C C . LEU A 1 183 ? 6.794 -2.518 4.889 1.00 86.62 183 LEU A C 1
ATOM 1363 O O . LEU A 1 183 ? 7.827 -2.142 5.459 1.00 86.62 183 LEU A O 1
ATOM 1367 N N . PRO A 1 184 ? 5.680 -1.765 4.848 1.00 76.50 184 PRO A N 1
ATOM 1368 C CA . PRO A 1 184 ? 5.592 -0.417 5.397 1.00 76.50 184 PRO A CA 1
ATOM 1369 C C . PRO A 1 184 ? 5.384 -0.460 6.916 1.00 76.50 184 PRO A C 1
ATOM 1371 O O . PRO A 1 184 ? 4.299 -0.190 7.424 1.00 76.50 184 PRO A O 1
ATOM 1374 N N . PHE A 1 185 ? 6.427 -0.820 7.661 1.00 74.69 185 PHE A N 1
ATOM 1375 C CA . PHE A 1 185 ? 6.406 -0.697 9.117 1.00 74.69 185 PHE A CA 1
ATOM 1376 C C . PHE A 1 185 ? 6.531 0.772 9.532 1.00 74.69 185 PHE A C 1
ATOM 1378 O O . PHE A 1 185 ? 7.295 1.532 8.930 1.00 74.69 185 PHE A O 1
ATOM 1385 N N . ALA A 1 186 ? 5.800 1.167 10.576 1.00 65.12 186 ALA A N 1
ATOM 1386 C CA . ALA A 1 186 ? 5.904 2.508 11.138 1.00 65.12 186 ALA A CA 1
ATOM 1387 C C . ALA A 1 186 ? 7.340 2.789 11.610 1.00 65.12 186 ALA A C 1
ATOM 1389 O O . ALA A 1 186 ? 7.994 1.922 12.197 1.00 65.12 186 ALA A O 1
ATOM 1390 N N . SER A 1 187 ? 7.822 4.012 11.368 1.00 65.12 187 SER A N 1
ATOM 1391 C CA . SER A 1 187 ? 9.121 4.429 11.893 1.00 65.12 187 SER A CA 1
ATOM 1392 C C . SER A 1 187 ? 9.065 4.463 13.425 1.00 65.12 187 SER A C 1
ATOM 1394 O O . SER A 1 187 ? 8.161 5.099 13.975 1.00 65.12 187 SER A O 1
ATOM 1396 N N . PRO A 1 188 ? 10.022 3.838 14.132 1.00 61.69 188 PRO A N 1
ATOM 1397 C CA . PRO A 1 188 ? 10.079 3.896 15.592 1.00 61.69 188 PRO A CA 1
ATOM 1398 C C . PRO A 1 188 ? 10.287 5.324 16.127 1.00 61.69 188 PRO A C 1
ATOM 1400 O O . PRO A 1 188 ? 9.991 5.588 17.291 1.00 61.69 188 PRO A O 1
ATOM 1403 N N . ASP A 1 189 ? 10.748 6.256 15.288 1.00 67.06 189 ASP A N 1
ATOM 1404 C CA . ASP A 1 189 ? 10.996 7.650 15.664 1.00 67.06 189 ASP A CA 1
ATOM 1405 C C . ASP A 1 189 ? 9.768 8.563 15.547 1.00 67.06 189 ASP A C 1
ATOM 1407 O O . ASP A 1 189 ? 9.840 9.732 15.935 1.00 67.06 189 ASP A O 1
ATOM 1411 N N . ASP A 1 190 ? 8.633 8.055 15.055 1.00 75.44 190 ASP A N 1
ATOM 1412 C CA . ASP A 1 190 ? 7.391 8.825 15.014 1.00 75.44 190 ASP A CA 1
ATOM 1413 C C . ASP A 1 190 ? 6.931 9.189 16.446 1.00 75.44 190 ASP A C 1
ATOM 1415 O O . ASP A 1 190 ? 6.679 8.295 17.265 1.00 75.44 190 ASP A O 1
ATOM 1419 N N . PRO A 1 191 ? 6.799 10.489 16.791 1.00 76.00 191 PRO A N 1
ATOM 1420 C CA . PRO A 1 191 ? 6.458 10.919 18.145 1.00 76.00 191 PRO A CA 1
ATOM 1421 C C . PRO A 1 191 ? 5.135 10.346 18.653 1.00 76.00 191 PRO A C 1
ATOM 1423 O O . PRO A 1 191 ? 5.026 10.031 19.840 1.00 76.00 191 PRO A O 1
ATOM 1426 N N . LEU A 1 192 ? 4.142 10.199 17.769 1.00 76.31 192 LEU A N 1
ATOM 1427 C CA . LEU A 1 192 ? 2.838 9.652 18.133 1.00 76.31 192 LEU A CA 1
ATOM 1428 C C . LEU A 1 192 ? 2.944 8.155 18.426 1.00 76.31 192 LEU A C 1
ATOM 1430 O O . LEU A 1 192 ? 2.418 7.690 19.437 1.00 76.31 192 LEU A O 1
ATOM 1434 N N . SER A 1 193 ? 3.680 7.423 17.591 1.00 75.12 193 SER A N 1
ATOM 1435 C CA . SER A 1 193 ? 3.998 6.015 17.807 1.00 75.12 193 SER A CA 1
ATOM 1436 C C . SER A 1 193 ? 4.717 5.822 19.139 1.00 75.12 193 SER A C 1
ATOM 1438 O O . SER A 1 193 ? 4.228 5.054 19.961 1.00 75.12 193 SER A O 1
ATOM 1440 N N . ARG A 1 194 ? 5.776 6.584 19.446 1.00 78.31 194 ARG A N 1
ATOM 1441 C CA . ARG A 1 194 ? 6.463 6.491 20.752 1.00 78.31 194 ARG A CA 1
ATOM 1442 C C . ARG A 1 194 ? 5.547 6.801 21.932 1.00 78.31 194 ARG A C 1
ATOM 1444 O O . ARG A 1 194 ? 5.555 6.077 22.925 1.00 78.31 194 ARG A O 1
ATOM 1451 N N . ALA A 1 195 ? 4.736 7.855 21.833 1.00 80.75 195 ALA A N 1
ATOM 1452 C CA . ALA A 1 195 ? 3.785 8.210 22.885 1.00 80.75 195 ALA A CA 1
ATOM 1453 C C . ALA A 1 195 ? 2.745 7.099 23.111 1.00 80.75 195 ALA A C 1
AT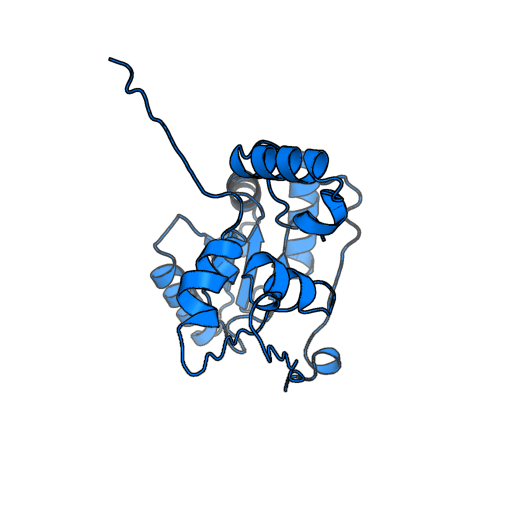OM 1455 O O . ALA A 1 195 ? 2.404 6.791 24.256 1.00 80.75 195 ALA A O 1
ATOM 1456 N N . ARG A 1 196 ? 2.282 6.462 22.029 1.00 77.50 196 ARG A N 1
ATOM 1457 C CA . ARG A 1 196 ? 1.359 5.323 22.066 1.00 77.50 196 ARG A CA 1
ATOM 1458 C C . ARG A 1 196 ? 2.011 4.089 22.685 1.00 77.50 196 ARG A C 1
ATOM 1460 O O . ARG A 1 196 ? 1.400 3.478 23.556 1.00 77.50 196 ARG A O 1
ATOM 1467 N N . GLN A 1 197 ? 3.245 3.768 22.299 1.00 77.94 197 GLN A N 1
ATOM 1468 C CA . GLN A 1 197 ? 4.017 2.658 22.867 1.00 77.94 197 GLN A CA 1
ATOM 1469 C C . GLN A 1 197 ? 4.212 2.839 24.377 1.00 77.94 197 GLN A C 1
ATOM 1471 O O . GLN A 1 197 ? 3.793 1.987 25.155 1.00 77.94 197 GLN A O 1
ATOM 1476 N N . ALA A 1 198 ? 4.702 4.007 24.803 1.00 80.50 198 ALA A N 1
ATOM 1477 C CA . ALA A 1 198 ? 4.895 4.327 26.217 1.00 80.50 198 ALA A CA 1
ATOM 1478 C C . ALA A 1 198 ? 3.581 4.327 27.024 1.00 80.50 198 ALA A C 1
ATOM 1480 O O . ALA A 1 198 ? 3.569 4.073 28.229 1.00 80.50 198 ALA A O 1
ATOM 1481 N N . TRP A 1 199 ? 2.442 4.653 26.406 1.00 80.12 199 TRP A N 1
ATOM 1482 C CA . TRP A 1 199 ? 1.133 4.540 27.055 1.00 80.12 199 TRP A CA 1
ATOM 1483 C C . TRP A 1 199 ? 0.657 3.083 27.170 1.00 80.12 199 TRP A C 1
ATOM 1485 O O . TRP A 1 199 ? 0.146 2.694 28.222 1.00 80.12 199 TRP A O 1
ATOM 1495 N N . MET A 1 200 ? 0.865 2.267 26.135 1.00 77.50 200 MET A N 1
ATOM 1496 C CA . MET A 1 200 ? 0.532 0.838 26.142 1.00 77.50 200 MET A CA 1
ATOM 1497 C C . MET A 1 200 ? 1.359 0.067 27.1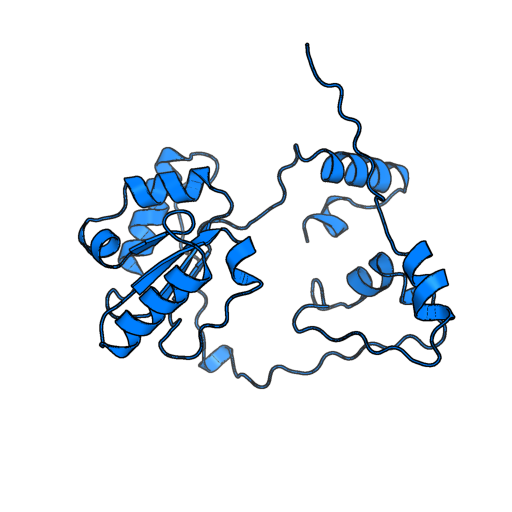74 1.00 77.50 200 MET A C 1
ATOM 1499 O O . MET A 1 200 ? 0.784 -0.693 27.951 1.00 77.50 200 MET A O 1
ATOM 1503 N N . GLU A 1 201 ? 2.666 0.325 27.251 1.00 80.69 201 GLU A N 1
ATOM 1504 C CA . GLU A 1 201 ? 3.566 -0.278 28.244 1.00 80.69 201 GLU A CA 1
ATOM 1505 C C . GLU A 1 201 ? 3.132 0.053 29.675 1.00 80.69 201 GLU A C 1
ATOM 1507 O O . GLU A 1 201 ? 2.979 -0.844 30.502 1.00 80.69 201 GLU A O 1
ATOM 1512 N N . ARG A 1 202 ? 2.820 1.329 29.955 1.00 81.56 202 ARG A N 1
ATOM 1513 C CA . ARG A 1 202 ? 2.266 1.756 31.255 1.00 81.56 202 ARG A CA 1
ATOM 1514 C C . ARG A 1 202 ? 0.924 1.102 31.590 1.00 81.56 202 ARG A C 1
ATOM 1516 O O . ARG A 1 202 ? 0.577 1.004 32.761 1.00 81.56 202 ARG A O 1
ATOM 1523 N N . SER A 1 203 ? 0.182 0.662 30.578 1.00 75.62 203 SER A N 1
ATOM 1524 C CA . SER A 1 203 ? -1.107 -0.019 30.729 1.00 75.62 203 SER A CA 1
ATOM 1525 C C . SER A 1 203 ? -0.976 -1.550 30.757 1.00 75.62 203 SER A C 1
ATOM 1527 O O . SER A 1 203 ? -1.993 -2.238 30.708 1.00 75.62 203 SER A O 1
ATOM 1529 N N . GLY A 1 204 ? 0.249 -2.094 30.792 1.00 75.00 204 GLY A N 1
ATOM 1530 C CA . GLY A 1 204 ? 0.514 -3.537 30.813 1.00 75.00 204 GLY A CA 1
ATOM 1531 C C . GLY A 1 204 ? 0.214 -4.265 29.496 1.00 75.00 204 GLY A C 1
ATOM 1532 O O . GLY A 1 204 ? 0.008 -5.477 29.500 1.00 75.00 204 GLY A O 1
ATOM 1533 N N . ARG A 1 205 ? 0.147 -3.544 28.368 1.00 71.12 205 ARG A N 1
ATOM 1534 C CA . ARG A 1 205 ? -0.214 -4.086 27.045 1.00 71.12 205 ARG A CA 1
ATOM 1535 C C . ARG A 1 205 ? 1.028 -4.349 26.193 1.00 71.12 205 ARG A C 1
ATOM 1537 O O . ARG A 1 205 ? 2.003 -3.604 26.257 1.00 71.12 205 ARG A O 1
ATOM 1544 N N . SER A 1 206 ? 0.981 -5.388 25.355 1.00 66.56 206 SER A N 1
ATOM 1545 C CA . SER A 1 206 ? 2.078 -5.720 24.436 1.00 66.56 206 SER A CA 1
ATOM 1546 C C . SER A 1 206 ? 2.057 -4.816 23.203 1.00 66.56 206 SER A C 1
ATOM 1548 O O . SER A 1 206 ? 1.209 -4.958 22.324 1.00 66.56 206 SER A O 1
ATOM 1550 N N . VAL A 1 207 ? 3.034 -3.912 23.120 1.00 60.66 207 VAL A N 1
ATOM 1551 C CA . VAL A 1 207 ? 3.231 -2.998 21.984 1.00 60.66 207 VAL A CA 1
ATOM 1552 C C . VAL A 1 207 ? 3.392 -3.751 20.664 1.00 60.66 207 VAL A C 1
ATOM 1554 O O . VAL A 1 207 ? 2.789 -3.378 19.661 1.00 60.66 207 VAL A O 1
ATOM 1557 N N . PHE A 1 208 ? 4.184 -4.825 20.657 1.00 63.72 208 PHE A N 1
ATOM 1558 C CA . PHE A 1 208 ? 4.435 -5.594 19.440 1.00 63.72 208 PHE A CA 1
ATOM 1559 C C . PHE A 1 208 ? 3.149 -6.236 18.909 1.00 63.72 208 PHE A C 1
ATOM 1561 O O . PHE A 1 208 ? 2.835 -6.098 17.732 1.00 63.72 208 PHE A O 1
ATOM 1568 N N . ALA A 1 209 ? 2.370 -6.871 19.790 1.00 60.69 209 ALA A N 1
ATOM 1569 C CA . ALA A 1 209 ? 1.156 -7.577 19.393 1.00 60.69 209 ALA A CA 1
ATOM 1570 C C . ALA A 1 209 ? 0.027 -6.651 18.912 1.00 60.69 209 ALA A C 1
ATOM 1572 O O . ALA A 1 209 ? -0.883 -7.111 18.232 1.00 60.69 209 ALA A O 1
ATOM 1573 N N . GLU A 1 210 ? 0.056 -5.370 19.287 1.00 60.00 210 GLU A N 1
ATOM 1574 C CA . GLU A 1 210 ? -1.027 -4.428 18.998 1.00 60.00 210 GLU A CA 1
ATOM 1575 C C . GLU A 1 210 ? -0.692 -3.352 17.957 1.00 60.00 210 GLU A C 1
ATOM 1577 O O . GLU A 1 210 ? -1.608 -2.722 17.426 1.00 60.00 210 GLU A O 1
ATOM 1582 N N . VAL A 1 211 ? 0.595 -3.098 17.704 1.00 59.59 211 VAL A N 1
ATOM 1583 C CA . VAL A 1 211 ? 1.057 -2.045 16.783 1.00 59.59 211 VAL A CA 1
ATOM 1584 C C . VAL A 1 211 ? 1.779 -2.620 15.562 1.00 59.59 211 VAL A C 1
ATOM 1586 O O . VAL A 1 211 ? 1.750 -1.990 14.510 1.00 59.59 211 VAL A O 1
ATOM 1589 N N . MET A 1 212 ? 2.417 -3.791 15.681 1.00 56.22 212 MET A N 1
ATOM 1590 C CA . MET A 1 212 ? 3.250 -4.373 14.615 1.00 56.22 212 MET A CA 1
ATOM 1591 C C . MET A 1 212 ? 2.636 -5.606 13.928 1.00 56.22 212 MET A C 1
ATOM 1593 O O . MET A 1 212 ? 3.177 -6.042 12.911 1.00 56.22 212 MET A O 1
ATOM 1597 N N . LEU A 1 213 ? 1.548 -6.164 14.471 1.00 49.03 213 LEU A N 1
ATOM 1598 C CA . LEU A 1 213 ? 0.801 -7.318 13.946 1.00 49.03 213 LEU A CA 1
ATOM 1599 C C . LEU A 1 213 ? -0.614 -6.911 13.515 1.00 49.03 213 LEU A C 1
ATOM 1601 O O . LEU A 1 213 ? -1.109 -7.495 12.525 1.00 49.03 213 LEU A O 1
#

Solvent-accessible surface area (backbone atoms only — not comparable to full-atom values): 13228 Å² total; per-residue (Å²): 135,89,82,87,82,86,87,87,77,80,89,70,51,16,70,58,38,22,69,65,43,57,66,64,46,95,75,86,84,90,85,70,101,70,57,52,53,91,87,33,52,63,64,48,29,55,53,44,14,44,75,76,29,88,87,66,79,87,82,85,80,79,75,93,67,63,52,87,82,74,54,82,90,83,83,79,86,64,91,60,54,85,83,44,59,71,63,30,48,56,42,51,51,57,50,48,69,72,72,58,60,77,62,38,16,28,39,37,27,21,58,40,68,69,61,42,52,61,42,63,75,69,46,55,71,75,59,53,74,35,50,43,54,70,80,83,50,61,68,69,60,49,51,50,59,39,46,58,32,42,75,70,70,33,23,24,37,39,38,34,47,55,76,52,65,80,79,60,89,52,72,65,68,52,38,76,39,78,44,70,78,44,83,71,69,80,63,81,81,39,66,65,56,45,55,44,41,57,51,32,51,77,68,77,42,63,50,62,74,73,74,76,96

Nearest PDB structures (foldseek):
  6fwr-assembly1_A  TM=9.071E-01  e=9.132E-11  Escherichia coli
  6fws-assembly1_B  TM=8.746E-01  e=1.090E-10  Escherichia coli
  6fws-assembly1_A  TM=8.724E-01  e=1.749E-10  Escherichia coli
  6l5o-assembly1_A  TM=5.909E-01  e=4.048E-02  Homo sapiens
  6l5n-assembly2_B  TM=5.752E-01  e=3.017E-01  Homo sapiens